Protein AF-A0A327KUX0-F1 (afdb_monomer_lite)

Sequence (247 aa):
MDLVTLVALCSIGVDPKVMHALVWHQSGGEPWSFTIPGEVEPRIFRKVRDVVAEARAVHVAAAVRVGLTGLSIAPSAVTMMTFLPCPNIATAARQIVQLRTRCEASGRTDVDPTSCALAAYRGSWERPDTRFAAAVRASVANGDAPDFDMPEDTGLAFRDMVLDLDAPASEVPSSRTLSAADDRERGWSSGLFPLPRSTSGDPSERRSIAGPAPDSVQRDRKPNVGPRADNPPADGLFVARSSRREP

Secondary structure (DSSP, 8-state):
-BHHHHHHHH-TTS-HHHHHHHHHHHHTT-TTEEE-TT-SS-EE-SSHHHHHHHHHH---SSPEEETTTTEEE-GGG--GGGG-HHHHHHHHHHHHHHHHHHHHHTT-TTS-HHHHHHHHHHS-SSS--HHHHHHHHHHHHHT-PPP-BPPGGGSHHHHHHHHHHTS--------------------------PPPPP-----------------------PPPP------PPS-------------

Organism: NCBI:txid29408

Structure (mmCIF, N/CA/C/O backbone):
data_AF-A0A327KUX0-F1
#
_entry.id   AF-A0A327KUX0-F1
#
loop_
_atom_site.group_PDB
_atom_site.id
_atom_site.type_symbol
_atom_site.label_atom_id
_atom_site.label_alt_id
_atom_site.label_comp_id
_atom_site.label_asym_id
_atom_site.label_entity_id
_atom_site.label_seq_id
_atom_site.pdbx_PDB_ins_code
_atom_site.Cartn_x
_atom_site.Cartn_y
_atom_site.Cartn_z
_atom_site.occupancy
_atom_site.B_iso_or_equiv
_atom_site.auth_seq_id
_atom_site.auth_comp_id
_atom_site.auth_asym_id
_atom_site.auth_atom_id
_atom_site.pdbx_PDB_model_num
ATOM 1 N N . MET A 1 1 ? -14.952 8.648 -7.388 1.00 84.62 1 MET A N 1
ATOM 2 C CA . MET A 1 1 ? -13.618 8.703 -8.031 1.00 84.62 1 MET A CA 1
ATOM 3 C C . MET A 1 1 ? -13.136 7.273 -8.078 1.00 84.62 1 MET A C 1
ATOM 5 O O . MET A 1 1 ? -13.263 6.606 -7.063 1.00 84.62 1 MET A O 1
ATOM 9 N N . ASP A 1 2 ? -12.662 6.793 -9.215 1.00 89.25 2 ASP A N 1
ATOM 10 C CA . ASP A 1 2 ? -12.123 5.438 -9.341 1.00 89.25 2 ASP A CA 1
ATOM 11 C C . ASP A 1 2 ? -10.714 5.333 -8.731 1.00 89.25 2 ASP A C 1
ATOM 13 O O . ASP A 1 2 ? -10.004 6.336 -8.548 1.00 89.25 2 ASP A O 1
ATOM 17 N N . LEU A 1 3 ? -10.317 4.109 -8.380 1.00 89.56 3 LEU A N 1
ATOM 18 C CA . LEU A 1 3 ? -9.026 3.831 -7.760 1.00 89.56 3 LEU A CA 1
ATOM 19 C C . LEU A 1 3 ? -7.859 4.169 -8.696 1.00 89.56 3 LEU A C 1
ATOM 21 O O . LEU A 1 3 ? -6.842 4.691 -8.232 1.00 89.56 3 LEU A O 1
ATOM 25 N N . VAL A 1 4 ? -7.984 3.906 -9.997 1.00 90.50 4 VAL A N 1
ATOM 26 C CA . VAL A 1 4 ? -6.917 4.165 -10.976 1.00 90.50 4 VAL A CA 1
ATOM 27 C C . VAL A 1 4 ? -6.587 5.657 -11.050 1.00 90.50 4 VAL A C 1
ATOM 29 O O . VAL A 1 4 ? -5.414 6.034 -10.951 1.00 90.50 4 VAL A O 1
ATOM 32 N N . THR A 1 5 ? -7.600 6.517 -11.144 1.00 90.62 5 THR A N 1
ATOM 33 C CA . THR A 1 5 ? -7.462 7.979 -11.137 1.00 90.62 5 THR A CA 1
ATOM 34 C C . THR A 1 5 ? -6.818 8.460 -9.843 1.00 90.62 5 THR A C 1
ATOM 36 O O . THR A 1 5 ? -5.888 9.270 -9.868 1.00 90.62 5 THR A O 1
ATOM 39 N N . LEU A 1 6 ? -7.262 7.934 -8.701 1.00 91.50 6 LEU A N 1
ATOM 40 C CA . LEU A 1 6 ? -6.678 8.267 -7.407 1.00 91.50 6 LEU A CA 1
ATOM 41 C C . LEU A 1 6 ? -5.191 7.880 -7.341 1.00 91.50 6 LEU A C 1
ATOM 43 O O . LEU A 1 6 ? -4.357 8.686 -6.922 1.00 91.50 6 LEU A O 1
ATOM 47 N N . VAL A 1 7 ? -4.846 6.659 -7.756 1.00 92.94 7 VAL A N 1
ATOM 48 C CA . VAL A 1 7 ? -3.463 6.168 -7.774 1.00 92.94 7 VAL A CA 1
ATOM 49 C C . VAL A 1 7 ? -2.601 7.054 -8.667 1.00 92.94 7 VAL A C 1
ATOM 51 O O . VAL A 1 7 ? -1.560 7.522 -8.210 1.00 92.94 7 VAL A O 1
ATOM 54 N N . ALA A 1 8 ? -3.060 7.361 -9.881 1.00 91.75 8 ALA A N 1
ATOM 55 C CA . ALA A 1 8 ? -2.340 8.219 -10.818 1.00 91.75 8 ALA A CA 1
ATOM 56 C C . ALA A 1 8 ? -2.022 9.608 -10.234 1.00 91.75 8 ALA A C 1
ATOM 58 O O . ALA A 1 8 ? -0.945 10.148 -10.486 1.00 91.75 8 ALA A O 1
ATOM 59 N N . LEU A 1 9 ? -2.922 10.173 -9.422 1.00 93.31 9 LEU A N 1
ATOM 60 C CA . LEU A 1 9 ? -2.726 11.478 -8.783 1.00 93.31 9 LEU A CA 1
ATOM 61 C C . LEU A 1 9 ? -1.814 11.425 -7.547 1.00 93.31 9 LEU A C 1
ATOM 63 O O . LEU A 1 9 ? -1.125 12.401 -7.249 1.00 93.31 9 LEU A O 1
ATOM 67 N N . CYS A 1 10 ? -1.813 10.313 -6.810 1.00 95.56 10 CYS A N 1
ATOM 68 C CA . CYS A 1 10 ? -1.237 10.251 -5.464 1.00 95.56 10 CYS A CA 1
ATOM 69 C C . CYS A 1 10 ? 0.057 9.429 -5.368 1.00 95.56 10 CYS A C 1
ATOM 71 O O . CYS A 1 10 ? 0.750 9.509 -4.354 1.00 95.56 10 CYS A O 1
ATOM 73 N N . SER A 1 11 ? 0.429 8.659 -6.396 1.00 95.38 11 SER A N 1
ATOM 74 C CA . SER A 1 11 ? 1.590 7.754 -6.373 1.00 95.38 11 SER A CA 1
ATOM 75 C C . SER A 1 11 ? 2.884 8.366 -6.929 1.00 95.38 11 SER A C 1
ATOM 77 O O . SER A 1 11 ? 3.632 7.703 -7.646 1.00 95.38 11 SER A O 1
ATOM 79 N N . ILE A 1 12 ? 3.173 9.632 -6.617 1.00 93.31 12 ILE A N 1
ATOM 80 C CA . ILE A 1 12 ? 4.335 10.350 -7.171 1.00 93.31 12 ILE A CA 1
ATOM 81 C C . ILE A 1 12 ? 5.637 9.561 -6.940 1.00 93.31 12 ILE A C 1
ATOM 83 O O . ILE A 1 12 ? 5.967 9.192 -5.812 1.00 93.31 12 ILE A O 1
ATOM 87 N N . GLY A 1 13 ? 6.393 9.332 -8.019 1.00 93.31 13 GLY A N 1
ATOM 88 C CA . GLY A 1 13 ? 7.677 8.619 -7.993 1.00 93.31 13 GLY A CA 1
ATOM 89 C C . GLY A 1 13 ? 7.576 7.091 -8.089 1.00 93.31 13 GLY A C 1
ATOM 90 O O . GLY A 1 13 ? 8.606 6.423 -8.172 1.00 93.31 13 GLY A O 1
ATOM 91 N N . VAL A 1 14 ? 6.364 6.533 -8.128 1.00 96.94 14 VAL A N 1
ATOM 92 C CA . VAL A 1 14 ? 6.105 5.108 -8.374 1.00 96.94 14 VAL A CA 1
ATOM 93 C C . VAL A 1 14 ? 5.213 4.974 -9.605 1.00 96.94 14 VAL A C 1
ATOM 95 O O . VAL A 1 14 ? 4.280 5.752 -9.779 1.00 96.94 14 VAL A O 1
ATOM 98 N N . ASP A 1 15 ? 5.496 3.990 -10.462 1.00 95.94 15 ASP A N 1
ATOM 99 C CA . ASP A 1 15 ? 4.636 3.684 -11.610 1.00 95.94 15 ASP A CA 1
ATOM 100 C C . ASP A 1 15 ? 3.194 3.416 -11.119 1.00 95.94 15 ASP A C 1
ATOM 102 O O . ASP A 1 15 ? 3.004 2.537 -10.267 1.00 95.94 15 ASP A O 1
ATOM 106 N N . PRO A 1 16 ? 2.179 4.140 -11.631 1.00 95.44 16 PRO A N 1
ATOM 107 C CA . PRO A 1 16 ? 0.790 3.944 -11.232 1.00 95.44 16 PRO A CA 1
ATOM 108 C C . PRO A 1 16 ? 0.310 2.497 -11.372 1.00 95.44 16 PRO A C 1
ATOM 110 O O . PRO A 1 16 ? -0.449 2.036 -10.528 1.00 95.44 16 PRO A O 1
ATOM 113 N N . LYS A 1 17 ? 0.788 1.733 -12.364 1.00 95.88 17 LYS A N 1
ATOM 114 C CA . LYS A 1 17 ? 0.441 0.310 -12.520 1.00 95.88 17 LYS A CA 1
ATOM 115 C C . LYS A 1 17 ? 0.990 -0.534 -11.377 1.00 95.88 17 LYS A C 1
ATOM 117 O O . LYS A 1 17 ? 0.295 -1.414 -10.877 1.00 95.88 17 LYS A O 1
ATOM 122 N N . VAL A 1 18 ? 2.220 -0.253 -10.940 1.00 97.31 18 VAL A N 1
ATOM 123 C CA . VAL A 1 18 ? 2.836 -0.932 -9.790 1.00 97.31 18 VAL A CA 1
ATOM 124 C C . VAL A 1 18 ? 2.068 -0.607 -8.516 1.00 97.31 18 VAL A C 1
ATOM 126 O O . VAL A 1 18 ? 1.772 -1.511 -7.739 1.00 97.31 18 VAL A O 1
ATOM 129 N N . MET A 1 19 ? 1.719 0.664 -8.309 1.00 98.00 19 MET A N 1
ATOM 130 C CA . MET A 1 19 ? 0.946 1.069 -7.136 1.00 98.00 19 MET A CA 1
ATOM 131 C C . MET A 1 19 ? -0.473 0.484 -7.156 1.00 98.00 19 MET A C 1
ATOM 133 O O . MET A 1 19 ? -0.939 -0.009 -6.134 1.00 98.00 19 MET A O 1
ATOM 137 N N . HIS A 1 20 ? -1.136 0.469 -8.312 1.00 96.69 20 HIS A N 1
ATOM 138 C CA . HIS A 1 20 ? -2.460 -0.124 -8.480 1.00 96.69 20 HIS A CA 1
ATOM 139 C C . HIS A 1 20 ? -2.451 -1.626 -8.161 1.00 96.69 20 HIS A C 1
ATOM 141 O O . HIS A 1 20 ? -3.231 -2.096 -7.334 1.00 96.69 20 HIS A O 1
ATOM 147 N N . ALA A 1 21 ? -1.495 -2.372 -8.724 1.00 97.38 21 ALA A N 1
ATOM 148 C CA . ALA A 1 21 ? -1.315 -3.787 -8.414 1.00 97.38 21 ALA A CA 1
ATOM 149 C C . ALA A 1 21 ? -0.964 -4.018 -6.933 1.00 97.38 21 ALA A C 1
ATOM 151 O O . ALA A 1 21 ? -1.458 -4.963 -6.322 1.00 97.38 21 ALA A O 1
ATOM 152 N N . LEU A 1 22 ? -0.151 -3.153 -6.320 1.00 97.62 22 LEU A N 1
ATOM 153 C CA . LEU A 1 22 ? 0.131 -3.222 -4.885 1.00 97.62 22 LEU A CA 1
ATOM 154 C C . LEU A 1 22 ? -1.143 -3.070 -4.051 1.00 97.62 22 LEU A C 1
ATOM 156 O O . LEU A 1 22 ? -1.337 -3.855 -3.126 1.00 97.62 22 LEU A O 1
ATOM 160 N N . VAL A 1 23 ? -2.000 -2.093 -4.366 1.00 97.19 23 VAL A N 1
ATOM 161 C CA . VAL A 1 23 ? -3.278 -1.892 -3.663 1.00 97.19 23 VAL A CA 1
ATOM 162 C C . VAL A 1 23 ? -4.153 -3.135 -3.792 1.00 97.19 23 VAL A C 1
ATOM 164 O O . VAL A 1 23 ? -4.648 -3.642 -2.784 1.00 97.19 23 VAL A O 1
ATOM 167 N N . TRP A 1 24 ? -4.262 -3.685 -5.003 1.00 95.62 24 TRP A N 1
ATOM 168 C CA . TRP A 1 24 ? -4.991 -4.926 -5.250 1.00 95.62 24 TRP A CA 1
ATOM 169 C C . TRP A 1 24 ? -4.498 -6.081 -4.362 1.00 95.62 24 TRP A C 1
ATOM 171 O O . TRP A 1 24 ? -5.295 -6.715 -3.673 1.00 95.62 24 TRP A O 1
ATOM 181 N N . HIS A 1 25 ? -3.185 -6.317 -4.294 1.00 95.50 25 HIS A N 1
ATOM 182 C CA . HIS A 1 25 ? -2.620 -7.415 -3.495 1.00 95.50 25 HIS A CA 1
ATOM 183 C C . HIS A 1 25 ? -2.626 -7.168 -1.977 1.00 95.50 25 HIS A C 1
ATOM 185 O O . HIS A 1 25 ? -2.482 -8.121 -1.213 1.00 95.50 25 HIS A O 1
ATOM 191 N N . GLN A 1 26 ? -2.760 -5.921 -1.516 1.00 95.31 26 GLN A N 1
ATOM 192 C CA . GLN A 1 26 ? -2.758 -5.587 -0.082 1.00 95.31 26 GLN A CA 1
ATOM 193 C C . GLN A 1 26 ? -4.158 -5.554 0.519 1.00 95.31 26 GLN A C 1
ATOM 195 O O . GLN A 1 26 ? -4.381 -6.111 1.593 1.00 95.31 26 GLN A O 1
ATOM 200 N N . SER A 1 27 ? -5.078 -4.868 -0.153 1.00 95.44 27 SER A N 1
ATOM 201 C CA . SER A 1 27 ? -6.409 -4.560 0.371 1.00 95.44 27 SER A CA 1
ATOM 202 C C . SER A 1 27 ? -7.533 -5.053 -0.528 1.00 95.44 27 SER A C 1
ATOM 204 O O . SER A 1 27 ? -8.679 -5.064 -0.100 1.00 95.44 27 SER A O 1
ATOM 206 N N . GLY A 1 28 ? -7.236 -5.445 -1.768 1.00 93.31 28 GLY A N 1
ATOM 207 C CA . GLY A 1 28 ? -8.273 -5.729 -2.755 1.00 93.31 28 GLY A CA 1
ATOM 208 C C . GLY A 1 28 ? -8.987 -4.474 -3.266 1.00 93.31 28 GLY A C 1
ATOM 209 O O . GLY A 1 28 ? -10.077 -4.599 -3.802 1.00 93.31 28 GLY A O 1
ATOM 210 N N . GLY A 1 29 ? -8.404 -3.283 -3.077 1.00 93.12 29 GLY A N 1
ATOM 211 C CA . GLY A 1 29 ? -9.070 -2.006 -3.366 1.00 93.12 29 GLY A CA 1
ATOM 212 C C . GLY A 1 29 ? -9.874 -1.446 -2.189 1.00 93.12 29 GLY A C 1
ATOM 213 O O . GLY A 1 29 ? -10.468 -0.379 -2.309 1.00 93.12 29 GLY A O 1
ATOM 214 N N . GLU A 1 30 ? -9.863 -2.119 -1.037 1.00 93.44 30 GLU A N 1
ATOM 215 C CA . GLU A 1 30 ? -10.671 -1.740 0.121 1.00 93.44 30 GLU A CA 1
ATOM 216 C C . GLU A 1 30 ? -9.983 -0.658 0.979 1.00 93.44 30 GLU A C 1
ATOM 218 O O . GLU A 1 30 ? -8.951 -0.909 1.613 1.00 93.44 30 GLU A O 1
ATOM 223 N N . PRO A 1 31 ? -10.537 0.563 1.071 1.00 92.69 31 PRO A N 1
ATOM 224 C CA . PRO A 1 31 ? -9.870 1.686 1.734 1.00 92.69 31 PRO A CA 1
ATOM 225 C C . PRO A 1 31 ? -9.749 1.537 3.244 1.00 92.69 31 PRO A C 1
ATOM 227 O O . PRO A 1 31 ? -8.851 2.125 3.847 1.00 92.69 31 PRO A O 1
ATOM 230 N N . TRP A 1 32 ? -10.634 0.755 3.854 1.00 95.00 32 TRP A N 1
ATOM 231 C CA . TRP A 1 32 ? -10.692 0.525 5.296 1.00 95.00 32 TRP A CA 1
ATOM 232 C C . TRP A 1 32 ? -10.264 -0.899 5.655 1.00 95.00 32 TRP A C 1
ATOM 234 O O . TRP A 1 32 ? -10.812 -1.519 6.567 1.00 95.00 32 TRP A O 1
ATOM 244 N N . SER A 1 33 ? -9.279 -1.420 4.922 1.00 95.94 33 SER A N 1
ATOM 245 C CA . SER A 1 33 ? -8.653 -2.705 5.207 1.00 95.94 33 SER A CA 1
ATOM 246 C C . SER A 1 33 ? -7.708 -2.625 6.406 1.00 95.94 33 SER A C 1
ATOM 248 O O . SER A 1 33 ? -6.926 -1.678 6.545 1.00 95.94 33 SER A O 1
ATOM 250 N N . PHE A 1 34 ? -7.712 -3.664 7.231 1.00 95.69 34 PHE A N 1
ATOM 251 C CA . PHE A 1 34 ? -6.832 -3.815 8.384 1.00 95.69 34 PHE A CA 1
ATOM 252 C C . PHE A 1 34 ? -6.330 -5.254 8.483 1.00 95.69 34 PHE A C 1
ATOM 254 O O . PHE A 1 34 ? -7.111 -6.194 8.370 1.00 95.69 34 PHE A O 1
ATOM 261 N N . THR A 1 35 ? -5.032 -5.447 8.698 1.00 95.69 35 THR A N 1
ATOM 262 C CA . THR A 1 35 ? -4.444 -6.785 8.857 1.00 95.69 35 THR A CA 1
ATOM 263 C C . THR A 1 35 ? -3.485 -6.802 10.031 1.00 95.69 35 THR A C 1
ATOM 265 O O . THR A 1 35 ? -2.586 -5.960 10.136 1.00 95.69 35 THR A O 1
ATOM 268 N N . ILE A 1 36 ? -3.643 -7.801 10.892 1.00 94.06 36 ILE A N 1
ATOM 269 C CA . ILE A 1 36 ? -2.717 -8.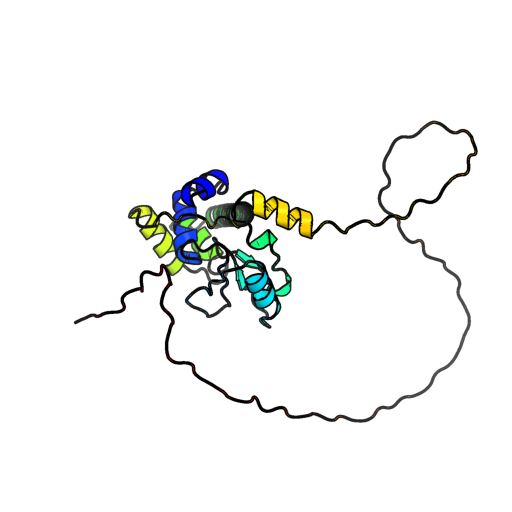070 11.990 1.00 94.06 36 ILE A CA 1
ATOM 270 C C . ILE A 1 36 ? -1.600 -8.994 11.477 1.00 94.06 36 ILE A C 1
ATOM 272 O O . ILE A 1 36 ? -1.844 -9.838 10.611 1.00 94.06 36 ILE A O 1
ATOM 276 N N . PRO A 1 37 ? -0.360 -8.883 11.985 1.00 90.25 37 PRO A N 1
ATOM 277 C CA . PRO A 1 37 ? 0.697 -9.835 11.660 1.00 90.25 37 PRO A CA 1
ATOM 278 C C . PRO A 1 37 ? 0.262 -11.293 11.855 1.00 90.25 37 PRO A C 1
ATOM 280 O O . PRO A 1 37 ? -0.210 -11.669 12.925 1.00 90.25 37 PRO A O 1
ATOM 283 N N . GLY A 1 38 ? 0.455 -12.110 10.819 1.00 86.38 38 GLY A N 1
ATOM 284 C CA . GLY A 1 38 ? 0.064 -13.523 10.799 1.00 86.38 38 GLY A CA 1
ATOM 285 C C . GLY A 1 38 ? -1.282 -13.800 10.125 1.00 86.38 38 GLY A C 1
ATOM 286 O O . GLY A 1 38 ? -1.544 -14.948 9.774 1.00 86.38 38 GLY A O 1
ATOM 287 N N . GLU A 1 39 ? -2.104 -12.779 9.878 1.00 89.88 39 GLU A N 1
ATOM 288 C CA . GLU A 1 39 ? -3.319 -12.932 9.078 1.00 89.88 39 GLU A CA 1
ATOM 289 C C . GLU A 1 39 ? -2.997 -12.916 7.580 1.00 89.88 39 GLU A C 1
ATOM 291 O O . GLU A 1 39 ? -2.179 -12.126 7.100 1.00 89.88 39 GLU A O 1
ATOM 296 N N . VAL A 1 40 ? -3.644 -13.819 6.841 1.00 82.69 40 VAL A N 1
ATOM 297 C CA . VAL A 1 40 ? -3.472 -13.947 5.387 1.00 82.69 40 VAL A CA 1
ATOM 298 C C . VAL A 1 40 ? -4.350 -12.946 4.644 1.00 82.69 40 VAL A C 1
ATOM 300 O O . VAL A 1 40 ? -3.906 -12.361 3.660 1.00 82.69 40 VAL A O 1
ATOM 303 N N . GLU A 1 41 ? -5.577 -12.736 5.120 1.00 87.62 41 GLU A N 1
ATOM 304 C CA . GLU A 1 41 ? -6.555 -11.858 4.483 1.00 87.62 41 GLU A CA 1
ATOM 305 C C . GLU A 1 41 ? -6.817 -10.615 5.340 1.00 87.62 41 GLU A C 1
ATOM 307 O O . GLU A 1 41 ? -6.879 -10.716 6.570 1.00 87.62 41 GLU A O 1
ATOM 312 N N . PRO A 1 42 ? -6.959 -9.433 4.717 1.00 93.19 42 PRO A N 1
ATOM 313 C CA . PRO A 1 42 ? -7.327 -8.227 5.432 1.00 93.19 42 PRO A CA 1
ATOM 314 C C . PRO A 1 42 ? -8.773 -8.302 5.925 1.00 93.19 42 PRO A C 1
ATOM 316 O O . PRO A 1 42 ? -9.680 -8.746 5.225 1.00 93.19 42 PRO A O 1
ATOM 319 N N . ARG A 1 43 ? -9.000 -7.781 7.127 1.00 95.06 43 ARG A N 1
ATOM 320 C CA . ARG A 1 43 ? -10.329 -7.485 7.652 1.00 95.06 43 ARG A CA 1
ATOM 321 C C . ARG A 1 43 ? -10.826 -6.197 7.009 1.00 95.06 43 ARG A C 1
ATOM 323 O O . ARG A 1 43 ? -10.110 -5.195 7.016 1.00 95.06 43 ARG A O 1
ATOM 330 N N . ILE A 1 44 ? -12.042 -6.219 6.475 1.00 94.88 44 ILE A N 1
ATOM 331 C CA . ILE A 1 44 ? -12.644 -5.073 5.789 1.00 94.88 44 ILE A CA 1
ATOM 332 C C . ILE A 1 44 ? -13.750 -4.489 6.658 1.00 94.88 44 ILE A C 1
ATOM 334 O O . ILE A 1 44 ? -14.651 -5.201 7.104 1.00 94.88 44 ILE A O 1
ATOM 338 N N . PHE A 1 45 ? -13.679 -3.184 6.895 1.00 93.81 45 PHE A N 1
ATOM 339 C CA . PHE A 1 45 ? -14.664 -2.455 7.686 1.00 93.81 45 PHE A CA 1
ATOM 340 C C . PHE A 1 45 ? -15.513 -1.569 6.787 1.00 93.81 45 PHE A C 1
ATOM 342 O O . PHE A 1 45 ? -15.043 -1.087 5.768 1.00 93.81 45 PHE A O 1
ATOM 349 N N . ARG A 1 46 ? -16.759 -1.312 7.196 1.00 90.12 46 ARG A N 1
ATOM 350 C CA . ARG A 1 46 ? -17.675 -0.399 6.487 1.00 90.12 46 ARG A CA 1
ATOM 351 C C . ARG A 1 46 ? -17.551 1.058 6.926 1.00 90.12 46 ARG A C 1
ATOM 353 O O . ARG A 1 46 ? -18.180 1.921 6.331 1.00 90.12 46 ARG A O 1
ATOM 360 N N . LYS A 1 47 ? -16.838 1.327 8.021 1.00 90.00 47 LYS A N 1
ATOM 361 C CA . LYS A 1 47 ? -16.669 2.670 8.580 1.00 90.00 47 LYS A CA 1
ATOM 362 C C . LYS A 1 47 ? -15.252 2.835 9.090 1.00 90.00 47 LYS A C 1
ATOM 364 O O . LYS A 1 47 ? -14.742 1.986 9.822 1.00 90.00 47 LYS A O 1
ATOM 369 N N . VAL A 1 48 ? -14.664 3.992 8.802 1.00 91.75 48 VAL A N 1
ATOM 370 C CA . VAL A 1 48 ? -13.321 4.354 9.278 1.00 91.75 48 VAL A CA 1
ATOM 371 C C . VAL A 1 48 ? -13.198 4.301 10.810 1.00 91.75 48 VAL A C 1
ATOM 373 O O . VAL A 1 48 ? -12.157 3.945 11.354 1.00 91.75 48 VAL A O 1
ATOM 376 N N . ARG A 1 49 ? -14.266 4.664 11.532 1.00 92.06 49 ARG A N 1
ATOM 377 C CA . ARG A 1 49 ? -14.245 4.741 12.998 1.00 92.06 49 ARG A CA 1
ATOM 378 C C . ARG A 1 49 ? -14.096 3.356 13.611 1.00 92.06 49 ARG A C 1
ATOM 380 O O . ARG A 1 49 ? -13.352 3.206 14.575 1.00 92.06 49 ARG A O 1
ATOM 387 N N . ASP A 1 50 ? -14.741 2.366 13.004 1.00 94.62 50 ASP A N 1
ATOM 388 C CA . ASP A 1 50 ? -14.736 0.987 13.477 1.00 94.62 50 ASP A CA 1
ATOM 389 C C . ASP A 1 50 ? -13.350 0.364 13.275 1.00 94.62 50 ASP A C 1
ATOM 391 O O . ASP A 1 50 ? -12.811 -0.236 14.200 1.00 94.62 50 ASP A O 1
ATOM 395 N N . VAL A 1 51 ? -12.712 0.597 12.119 1.00 94.81 51 VAL A N 1
ATOM 396 C CA . VAL A 1 51 ? -11.347 0.102 11.877 1.00 94.81 51 VAL A CA 1
ATOM 397 C C . VAL A 1 51 ? -10.307 0.791 12.763 1.00 94.81 51 VAL A C 1
ATOM 399 O O . VAL A 1 51 ? -9.374 0.142 13.226 1.00 94.81 51 VAL A O 1
ATOM 402 N N . VAL A 1 52 ? -10.460 2.088 13.058 1.00 95.00 52 VAL A N 1
ATOM 403 C CA . VAL A 1 52 ? -9.563 2.797 13.989 1.00 95.00 52 VAL A CA 1
ATOM 404 C C . VAL A 1 52 ? -9.742 2.282 15.417 1.00 95.00 52 VAL A C 1
ATOM 406 O O . VAL A 1 52 ? -8.749 2.086 16.120 1.00 95.00 52 VAL A O 1
ATOM 409 N N . ALA A 1 53 ? -10.986 2.061 15.850 1.00 95.50 53 ALA A N 1
ATOM 410 C CA . ALA A 1 53 ? -11.280 1.503 17.165 1.00 95.50 53 ALA A CA 1
ATOM 411 C C . ALA A 1 53 ? -10.696 0.091 17.309 1.00 95.50 53 ALA A C 1
ATOM 413 O O . ALA A 1 53 ? -9.996 -0.173 18.286 1.00 95.50 53 ALA A O 1
ATOM 414 N N . GLU A 1 54 ? -10.902 -0.770 16.308 1.00 94.88 54 GLU A N 1
ATOM 415 C CA . GLU A 1 54 ? -10.327 -2.115 16.275 1.00 94.88 54 GLU A CA 1
ATOM 416 C C . GLU A 1 54 ? -8.798 -2.054 16.308 1.00 94.88 54 GLU A C 1
ATOM 418 O O . GLU A 1 54 ? -8.174 -2.649 17.183 1.00 94.88 54 GLU A O 1
ATOM 423 N N . ALA A 1 55 ? -8.180 -1.286 15.406 1.00 94.25 55 ALA A N 1
ATOM 424 C CA . ALA A 1 55 ? -6.728 -1.207 15.306 1.00 94.25 55 ALA A CA 1
ATOM 425 C C . ALA A 1 55 ? -6.077 -0.789 16.629 1.00 94.25 55 ALA A C 1
ATOM 427 O O . ALA A 1 55 ? -5.038 -1.332 16.987 1.00 94.25 55 ALA A O 1
ATOM 428 N N . ARG A 1 56 ? -6.699 0.127 17.380 1.00 93.56 56 ARG A N 1
ATOM 429 C CA . ARG A 1 56 ? -6.200 0.577 18.689 1.00 93.56 56 ARG A CA 1
ATOM 430 C C . ARG A 1 56 ? -6.481 -0.404 19.826 1.00 93.56 56 ARG A C 1
ATOM 432 O O . ARG A 1 56 ? -5.750 -0.390 20.815 1.00 93.56 56 ARG A O 1
ATOM 439 N N . ALA A 1 57 ? -7.521 -1.226 19.708 1.00 94.19 57 ALA A N 1
ATOM 440 C CA . ALA A 1 57 ? -7.866 -2.247 20.694 1.00 94.19 57 ALA A CA 1
ATOM 441 C C . ALA A 1 57 ? -6.969 -3.493 20.597 1.00 94.19 57 ALA A C 1
ATOM 443 O O . ALA A 1 57 ? -6.855 -4.253 21.559 1.00 94.19 57 ALA A O 1
ATOM 444 N N . VAL A 1 58 ? -6.309 -3.712 19.456 1.00 92.00 58 VAL A N 1
ATOM 445 C CA . VAL A 1 58 ? -5.410 -4.855 19.280 1.00 92.00 58 VAL A CA 1
ATOM 446 C C . VAL A 1 58 ? -4.133 -4.681 20.111 1.00 92.00 58 VAL A C 1
ATOM 448 O O . VAL A 1 58 ? -3.327 -3.776 19.899 1.00 92.00 58 VAL A O 1
ATOM 451 N N . HIS A 1 59 ? -3.896 -5.628 21.019 1.00 86.44 59 HIS A N 1
ATOM 452 C CA . HIS A 1 59 ? -2.699 -5.692 21.858 1.00 86.44 59 HIS A CA 1
ATOM 453 C C . HIS A 1 59 ? -1.591 -6.537 21.216 1.00 86.44 59 HIS A C 1
ATOM 455 O O . HIS A 1 59 ? -1.236 -7.608 21.708 1.00 86.44 59 HIS A O 1
ATOM 461 N N . VAL A 1 60 ? -1.032 -6.050 20.107 1.00 88.56 60 VAL A N 1
ATOM 462 C CA . VAL A 1 60 ? 0.159 -6.639 19.475 1.00 88.56 60 VAL A CA 1
ATOM 463 C C . VAL A 1 60 ? 1.327 -5.660 19.520 1.00 88.56 60 VAL A C 1
ATOM 465 O O . VAL A 1 60 ? 1.156 -4.461 19.325 1.00 88.56 60 VAL A O 1
ATOM 468 N N . ALA A 1 61 ? 2.532 -6.174 19.773 1.00 84.69 61 ALA A N 1
ATOM 469 C CA . ALA A 1 61 ? 3.749 -5.359 19.756 1.00 84.69 61 ALA A CA 1
ATOM 470 C C . ALA A 1 61 ? 4.220 -5.031 18.327 1.00 84.69 61 ALA A C 1
ATOM 472 O O . ALA A 1 61 ? 4.930 -4.054 18.109 1.00 84.69 61 ALA A O 1
ATOM 473 N N . ALA A 1 62 ? 3.848 -5.867 17.356 1.00 90.25 62 ALA A N 1
ATOM 474 C CA . ALA A 1 62 ? 4.220 -5.698 15.960 1.00 90.25 62 ALA A CA 1
ATOM 475 C C . ALA A 1 62 ? 3.306 -4.687 15.247 1.00 90.25 62 ALA A C 1
ATOM 477 O O . ALA A 1 62 ? 2.158 -4.478 15.634 1.00 90.25 62 ALA A O 1
ATOM 478 N N . ALA A 1 63 ? 3.818 -4.064 14.186 1.00 93.75 63 ALA A N 1
ATOM 479 C CA . ALA A 1 63 ? 3.038 -3.131 13.382 1.00 93.75 63 ALA A CA 1
ATOM 480 C C . ALA A 1 63 ? 1.890 -3.842 12.648 1.00 93.75 63 ALA A C 1
ATOM 482 O O . ALA A 1 63 ? 2.045 -4.962 12.162 1.00 93.75 63 ALA A O 1
ATOM 483 N N . VAL A 1 64 ? 0.750 -3.166 12.548 1.00 95.56 64 VAL A N 1
ATOM 484 C CA . VAL A 1 64 ? -0.416 -3.581 11.762 1.00 95.56 64 VAL A CA 1
ATOM 485 C C . VAL A 1 64 ? -0.351 -2.981 10.363 1.00 95.56 64 VAL A C 1
ATOM 487 O O . VAL A 1 64 ? 0.331 -1.982 10.133 1.00 95.56 64 VAL A O 1
ATOM 490 N N . ARG A 1 65 ? -1.069 -3.591 9.421 1.00 96.38 65 ARG A N 1
ATOM 491 C CA . ARG A 1 65 ? -1.202 -3.127 8.036 1.00 96.38 65 ARG A CA 1
ATOM 492 C C . ARG A 1 65 ? -2.543 -2.423 7.879 1.00 96.38 65 ARG A C 1
ATOM 494 O O . ARG A 1 65 ? -3.563 -3.005 8.240 1.00 96.38 65 ARG A O 1
ATOM 501 N N . VAL A 1 66 ? -2.553 -1.205 7.345 1.00 96.62 66 VAL A N 1
ATOM 502 C CA . VAL A 1 66 ? -3.777 -0.389 7.260 1.00 96.62 66 VAL A CA 1
ATOM 503 C C . VAL A 1 66 ? -3.963 0.325 5.924 1.00 96.62 66 VAL A C 1
ATOM 505 O O . VAL A 1 66 ? -3.015 0.843 5.324 1.00 96.62 66 VAL A O 1
ATOM 508 N N . GLY A 1 67 ? -5.227 0.392 5.513 1.00 96.12 67 GLY A N 1
ATOM 509 C CA . GLY A 1 67 ? -5.711 1.089 4.327 1.00 96.12 67 GLY A CA 1
ATOM 510 C C . GLY A 1 67 ? -5.259 0.470 3.007 1.00 96.12 67 GLY A C 1
ATOM 511 O O . GLY A 1 67 ? -4.607 -0.573 2.994 1.00 96.12 67 GLY A O 1
ATOM 512 N N . LEU A 1 68 ? -5.569 1.163 1.906 1.00 96.12 68 LEU A N 1
ATOM 513 C CA . LEU A 1 68 ? -5.394 0.686 0.526 1.00 96.12 68 LEU A CA 1
ATOM 514 C C . LEU A 1 68 ? -4.046 0.009 0.259 1.00 96.12 68 LEU A C 1
ATOM 516 O O . LEU A 1 68 ? -3.979 -1.027 -0.397 1.00 96.12 68 LEU A O 1
ATOM 520 N N . THR A 1 69 ? -2.966 0.601 0.760 1.00 97.50 69 THR A N 1
ATOM 521 C CA . THR A 1 69 ? -1.599 0.140 0.487 1.00 97.50 69 THR A CA 1
ATOM 522 C C . THR A 1 69 ? -1.039 -0.805 1.550 1.00 97.50 69 THR A C 1
ATOM 524 O O . THR A 1 69 ? 0.058 -1.334 1.384 1.00 97.50 69 THR A O 1
ATOM 527 N N . GLY A 1 70 ? -1.771 -1.054 2.639 1.00 96.62 70 GLY A N 1
ATOM 528 C CA . GLY A 1 70 ? -1.279 -1.854 3.757 1.00 96.62 70 GLY A CA 1
ATOM 529 C C . GLY A 1 70 ? -0.077 -1.200 4.443 1.00 96.62 70 GLY A C 1
ATOM 530 O O . GLY A 1 70 ? 0.948 -1.859 4.653 1.00 96.62 70 GLY A O 1
ATOM 531 N N . LEU A 1 71 ? -0.188 0.090 4.788 1.00 96.56 71 LEU A N 1
ATOM 532 C CA . LEU A 1 71 ? 0.853 0.822 5.516 1.00 96.56 71 LEU A CA 1
ATOM 533 C C . LEU A 1 71 ? 1.144 0.145 6.855 1.00 96.56 71 LEU A C 1
ATOM 535 O O . LEU A 1 71 ? 0.226 -0.153 7.611 1.00 96.56 71 LEU A O 1
ATOM 539 N N . SER A 1 72 ? 2.425 -0.065 7.150 1.00 95.81 72 SER A N 1
ATOM 540 C CA . SER A 1 72 ? 2.877 -0.661 8.408 1.00 95.81 72 SER A CA 1
ATOM 541 C C . SER A 1 72 ? 2.941 0.400 9.506 1.00 95.81 72 SER A C 1
ATOM 543 O O . SER A 1 72 ? 3.820 1.262 9.477 1.00 95.81 72 SER A O 1
ATOM 545 N N . ILE A 1 73 ? 2.017 0.358 10.467 1.00 94.75 73 ILE A N 1
ATOM 546 C CA . ILE A 1 73 ? 1.862 1.373 11.523 1.00 94.75 73 ILE A CA 1
ATOM 547 C C . ILE A 1 73 ? 1.660 0.688 12.879 1.00 94.75 73 ILE A C 1
ATOM 549 O O . ILE A 1 73 ? 1.090 -0.396 12.962 1.00 94.75 73 ILE A O 1
ATOM 553 N N . ALA A 1 74 ? 2.149 1.292 13.964 1.00 95.31 74 ALA A N 1
ATOM 554 C CA . ALA A 1 74 ? 1.883 0.783 15.308 1.00 95.31 74 ALA A CA 1
ATOM 555 C C . ALA A 1 74 ? 0.377 0.886 15.632 1.00 95.31 74 ALA A C 1
ATOM 557 O O . ALA A 1 74 ? -0.201 1.942 15.372 1.00 95.31 74 ALA A O 1
ATOM 558 N N . PRO A 1 75 ? -0.254 -0.134 16.247 1.00 95.06 75 PRO A N 1
ATOM 559 C CA . PRO A 1 75 ? -1.682 -0.127 16.598 1.00 95.06 75 PRO A CA 1
ATOM 560 C C . PRO A 1 75 ? -2.177 1.182 17.240 1.00 95.06 75 PRO A C 1
ATOM 562 O O . PRO A 1 75 ? -3.172 1.770 16.817 1.00 95.06 75 PRO A O 1
ATOM 565 N N . SER A 1 76 ? -1.420 1.707 18.208 1.00 94.38 76 SER A N 1
ATOM 566 C CA . SER A 1 76 ? -1.735 2.947 18.930 1.00 94.38 76 SER A CA 1
ATOM 567 C C . SER A 1 76 ? -1.628 4.222 18.085 1.00 94.38 76 SER A C 1
ATOM 569 O O . SER A 1 76 ? -2.239 5.232 18.427 1.00 94.38 76 SER A O 1
ATOM 571 N N . ALA A 1 77 ? -0.870 4.189 16.987 1.00 94.56 77 ALA A N 1
ATOM 572 C CA . ALA A 1 77 ? -0.633 5.324 16.099 1.00 94.56 77 ALA A CA 1
ATOM 573 C C . ALA A 1 77 ? -1.626 5.395 14.926 1.00 94.56 77 ALA A C 1
ATOM 575 O O . ALA A 1 77 ? -1.566 6.329 14.128 1.00 94.56 77 ALA A O 1
ATOM 576 N N . VAL A 1 78 ? -2.539 4.428 14.802 1.00 95.25 78 VAL A N 1
ATOM 577 C CA . VAL A 1 78 ? -3.561 4.432 13.750 1.00 95.25 78 VAL A CA 1
ATOM 578 C C . VAL A 1 78 ? -4.572 5.553 14.009 1.00 95.25 78 VAL A C 1
ATOM 580 O O . VAL A 1 78 ? -5.121 5.681 15.108 1.00 95.25 78 VAL A O 1
ATOM 583 N N . THR A 1 79 ? -4.831 6.381 12.998 1.00 94.12 79 THR A N 1
ATOM 584 C CA . THR A 1 79 ? -5.814 7.476 13.033 1.00 94.12 79 THR A CA 1
ATOM 585 C C . THR A 1 79 ? -6.733 7.407 11.813 1.00 94.12 79 THR A C 1
ATOM 587 O O . THR A 1 79 ? -6.474 6.652 10.878 1.00 94.12 79 THR A O 1
ATOM 590 N N . MET A 1 80 ? -7.804 8.209 11.783 1.00 92.12 80 MET A N 1
ATOM 591 C CA . MET A 1 80 ? -8.659 8.295 10.587 1.00 92.12 80 MET A CA 1
ATOM 592 C C . MET A 1 80 ? -7.869 8.783 9.362 1.00 92.12 80 MET A C 1
ATOM 594 O O . MET A 1 80 ? -8.065 8.274 8.261 1.00 92.12 80 MET A O 1
ATOM 598 N N . MET A 1 81 ? -6.903 9.689 9.565 1.00 91.31 81 MET A N 1
ATOM 599 C CA . MET A 1 81 ? -6.024 10.207 8.509 1.00 91.31 81 MET A CA 1
ATOM 600 C C . MET A 1 81 ? -5.204 9.110 7.820 1.00 91.31 81 MET A C 1
ATOM 602 O O . MET A 1 81 ? -4.891 9.225 6.637 1.00 91.31 81 MET A O 1
ATOM 606 N N . THR A 1 82 ? -4.880 8.030 8.535 1.00 93.25 82 THR A N 1
ATOM 607 C CA . THR A 1 82 ? -4.161 6.875 7.985 1.00 93.25 82 THR A CA 1
ATOM 608 C C . THR A 1 82 ? -4.934 6.168 6.868 1.00 93.25 82 THR A C 1
ATOM 610 O O . THR A 1 82 ? -4.323 5.574 5.976 1.00 93.25 82 THR A O 1
ATOM 613 N N . PHE A 1 83 ? -6.264 6.246 6.908 1.00 93.81 83 PHE A N 1
ATOM 614 C CA . PHE A 1 83 ? -7.166 5.620 5.944 1.00 93.81 83 PHE A CA 1
ATOM 615 C C . PHE A 1 83 ? -7.629 6.572 4.840 1.00 93.81 83 PHE A C 1
ATOM 617 O O . PHE A 1 83 ? -8.364 6.152 3.949 1.00 93.81 83 PHE A O 1
ATOM 624 N N . LEU A 1 84 ? -7.204 7.842 4.860 1.00 91.75 84 LEU A N 1
ATOM 625 C CA . LEU A 1 84 ? -7.493 8.737 3.746 1.00 91.75 84 LEU A CA 1
ATOM 626 C C . LEU A 1 84 ? -6.808 8.211 2.478 1.00 91.75 84 LEU A C 1
ATOM 628 O O . LEU A 1 84 ? -5.585 8.037 2.499 1.00 91.75 84 LEU A O 1
ATOM 632 N N . PRO A 1 85 ? -7.538 8.005 1.365 1.00 92.88 85 PRO A N 1
ATOM 633 C CA . PRO A 1 85 ? -7.002 7.268 0.224 1.00 92.88 85 PRO A CA 1
ATOM 634 C C . PRO A 1 85 ? -5.722 7.878 -0.361 1.00 92.88 85 PRO A C 1
ATOM 636 O O . PRO A 1 85 ? -4.696 7.206 -0.466 1.00 92.88 85 PRO A O 1
ATOM 639 N N . CYS A 1 86 ? -5.738 9.178 -0.671 1.00 93.50 86 CYS A N 1
ATOM 640 C CA . CYS A 1 86 ? -4.578 9.842 -1.266 1.00 93.50 86 CYS A CA 1
ATOM 641 C C . CYS A 1 86 ? -3.381 9.953 -0.296 1.00 93.50 86 CYS A C 1
ATOM 643 O O . CYS A 1 86 ? -2.280 9.559 -0.681 1.00 93.50 86 CYS A O 1
ATOM 645 N N . PRO A 1 87 ? -3.539 10.404 0.969 1.00 93.88 87 PRO A N 1
ATOM 646 C CA . PRO A 1 87 ? -2.457 10.362 1.958 1.00 93.88 87 PRO A CA 1
ATOM 647 C C . PRO A 1 87 ? -1.874 8.964 2.203 1.00 93.88 87 PRO A C 1
ATOM 649 O O . PRO A 1 87 ? -0.656 8.842 2.372 1.00 93.88 87 PRO A O 1
ATOM 652 N N . ASN A 1 88 ? -2.712 7.921 2.204 1.00 96.31 88 ASN A N 1
ATOM 653 C CA . ASN A 1 88 ? -2.281 6.530 2.344 1.00 96.31 88 ASN A CA 1
ATOM 654 C C . ASN A 1 88 ? -1.368 6.131 1.169 1.00 96.31 88 ASN A C 1
ATOM 656 O O . ASN A 1 88 ? -0.214 5.754 1.388 1.00 96.31 88 ASN A O 1
ATOM 660 N N . ILE A 1 89 ? -1.835 6.337 -0.068 1.00 96.94 89 ILE A N 1
ATOM 661 C CA . ILE A 1 89 ? -1.075 6.049 -1.296 1.00 96.94 89 ILE A CA 1
ATOM 662 C C . ILE A 1 89 ? 0.215 6.872 -1.367 1.00 96.94 89 ILE A C 1
ATOM 664 O O . ILE A 1 89 ? 1.286 6.317 -1.602 1.00 96.94 89 ILE A O 1
ATOM 668 N N . ALA A 1 90 ? 0.149 8.178 -1.114 1.00 97.06 90 ALA A N 1
ATOM 669 C CA . ALA A 1 90 ? 1.312 9.062 -1.177 1.00 97.06 90 ALA A CA 1
ATOM 670 C C . ALA A 1 90 ? 2.377 8.694 -0.134 1.00 97.06 90 ALA A C 1
ATOM 672 O O . ALA A 1 90 ? 3.582 8.794 -0.381 1.00 97.06 90 ALA A O 1
ATOM 673 N N . THR A 1 91 ? 1.959 8.240 1.048 1.00 97.56 91 THR A N 1
ATOM 674 C CA . THR A 1 91 ? 2.892 7.767 2.077 1.00 97.56 91 THR A CA 1
ATOM 675 C C . THR A 1 91 ? 3.562 6.463 1.661 1.00 97.56 91 THR A C 1
ATOM 677 O O . THR A 1 91 ? 4.784 6.362 1.775 1.00 97.56 91 THR A O 1
ATOM 680 N N . ALA A 1 92 ? 2.811 5.512 1.105 1.00 98.12 92 ALA A N 1
ATOM 681 C CA . ALA A 1 92 ? 3.377 4.274 0.578 1.00 98.12 92 ALA A CA 1
ATOM 682 C C . ALA A 1 92 ? 4.333 4.527 -0.593 1.00 98.12 92 ALA A C 1
ATOM 684 O O . ALA A 1 92 ? 5.438 3.990 -0.604 1.00 98.12 92 ALA A O 1
ATOM 685 N N . ALA A 1 93 ? 3.957 5.399 -1.533 1.00 98.31 93 ALA A N 1
ATOM 686 C CA . ALA A 1 93 ? 4.788 5.765 -2.676 1.00 98.31 93 ALA A CA 1
ATOM 687 C C . ALA A 1 93 ? 6.153 6.299 -2.224 1.00 98.31 93 ALA A C 1
ATOM 689 O O . ALA A 1 93 ? 7.191 5.816 -2.674 1.00 98.31 93 ALA A O 1
ATOM 690 N N . ARG A 1 94 ? 6.164 7.220 -1.250 1.00 98.31 94 ARG A N 1
ATOM 691 C CA . ARG A 1 94 ? 7.408 7.741 -0.664 1.00 98.31 94 ARG A CA 1
ATOM 692 C C . ARG A 1 94 ? 8.262 6.644 -0.028 1.00 98.31 94 ARG A C 1
ATOM 694 O O . ARG A 1 94 ? 9.469 6.623 -0.258 1.00 98.31 94 ARG A O 1
ATOM 701 N N . GLN A 1 95 ? 7.661 5.730 0.738 1.00 97.94 95 GLN A N 1
ATOM 702 C CA . GLN A 1 95 ? 8.393 4.609 1.343 1.00 97.94 95 GLN A CA 1
ATOM 703 C C . GLN A 1 95 ? 9.002 3.688 0.277 1.00 97.94 95 GLN A C 1
ATOM 705 O O . GLN A 1 95 ? 10.161 3.296 0.393 1.00 97.94 95 GLN A O 1
ATOM 710 N N . ILE A 1 96 ? 8.258 3.382 -0.787 1.00 98.12 96 ILE A N 1
ATOM 711 C CA . ILE A 1 96 ? 8.734 2.540 -1.891 1.00 98.12 96 ILE A CA 1
ATOM 712 C C . ILE A 1 96 ? 9.890 3.212 -2.633 1.00 98.12 96 ILE A C 1
ATOM 714 O O . ILE A 1 96 ? 10.882 2.547 -2.916 1.00 98.12 96 ILE A O 1
ATOM 718 N N . VAL A 1 97 ? 9.815 4.520 -2.897 1.00 98.00 97 VAL A N 1
ATOM 719 C CA . VAL A 1 97 ? 10.921 5.275 -3.513 1.00 98.00 97 VAL A CA 1
ATOM 720 C C . VAL A 1 97 ? 12.179 5.202 -2.646 1.00 98.00 97 VAL A C 1
ATOM 722 O O . VAL A 1 97 ? 13.250 4.878 -3.151 1.00 98.00 97 VAL A O 1
ATOM 725 N N . GLN A 1 98 ? 12.055 5.418 -1.333 1.00 97.38 98 GLN A N 1
ATOM 726 C CA . GLN A 1 98 ? 13.187 5.321 -0.403 1.00 97.38 98 GLN A CA 1
ATOM 727 C C . GLN A 1 98 ? 13.800 3.914 -0.382 1.00 97.38 98 GLN A C 1
ATOM 729 O O . GLN A 1 98 ? 15.023 3.759 -0.426 1.00 97.38 98 GLN A O 1
ATOM 734 N N . LEU A 1 99 ? 12.958 2.878 -0.342 1.00 96.44 99 LEU A N 1
ATOM 735 C CA . LEU A 1 99 ? 13.402 1.486 -0.385 1.00 96.44 99 LEU A CA 1
ATOM 736 C C . LEU A 1 99 ? 14.079 1.153 -1.714 1.00 96.44 99 LEU A C 1
ATOM 738 O O . LEU A 1 99 ? 15.114 0.495 -1.709 1.00 96.44 99 LEU A O 1
ATOM 742 N N . ARG A 1 100 ? 13.552 1.653 -2.834 1.00 95.88 100 ARG A N 1
ATOM 743 C CA . ARG A 1 100 ? 14.148 1.480 -4.160 1.00 95.88 100 ARG A CA 1
ATOM 744 C C . ARG A 1 100 ? 15.543 2.090 -4.220 1.00 95.88 100 ARG A C 1
ATOM 746 O O . ARG A 1 100 ? 16.470 1.391 -4.614 1.00 95.88 100 ARG A O 1
ATOM 753 N N . THR A 1 101 ? 15.718 3.326 -3.753 1.00 95.44 101 THR A N 1
ATOM 754 C CA . THR A 1 101 ? 17.043 3.965 -3.677 1.00 95.44 101 THR A CA 1
ATOM 755 C C . THR A 1 101 ? 18.013 3.139 -2.829 1.00 95.44 101 THR A C 1
ATOM 757 O O . THR A 1 101 ? 19.171 2.954 -3.200 1.00 95.44 101 THR A O 1
ATOM 760 N N . ARG A 1 102 ? 17.546 2.575 -1.707 1.00 95.19 102 ARG A N 1
ATOM 761 C CA . ARG A 1 102 ? 18.366 1.683 -0.875 1.00 95.19 102 ARG A CA 1
ATOM 762 C C . ARG A 1 102 ? 18.718 0.373 -1.590 1.00 95.19 102 ARG A C 1
ATOM 764 O O . ARG A 1 102 ? 19.839 -0.109 -1.447 1.00 95.19 102 ARG A O 1
ATOM 771 N N . CYS A 1 103 ? 17.787 -0.201 -2.350 1.00 94.31 103 CYS A N 1
ATOM 772 C CA . CYS A 1 103 ? 18.020 -1.397 -3.158 1.00 94.31 103 CYS A CA 1
ATOM 773 C C . CYS A 1 103 ? 19.057 -1.136 -4.260 1.00 94.31 103 CYS A C 1
ATOM 775 O O . CYS A 1 103 ? 19.988 -1.926 -4.398 1.00 94.31 103 CYS A O 1
ATOM 777 N N . GLU A 1 104 ? 18.966 -0.005 -4.964 1.00 93.31 104 GLU A N 1
ATOM 778 C CA . GLU A 1 104 ? 19.946 0.427 -5.974 1.00 93.31 104 GLU A CA 1
ATOM 779 C C . GLU A 1 104 ? 21.345 0.599 -5.358 1.00 93.31 104 GLU A C 1
ATOM 781 O O . GLU A 1 104 ? 22.334 0.114 -5.903 1.00 93.31 104 GLU A O 1
ATOM 786 N N . ALA A 1 105 ? 21.427 1.201 -4.167 1.00 92.31 105 ALA A N 1
ATOM 787 C CA . ALA A 1 105 ? 22.687 1.395 -3.450 1.00 92.31 105 ALA A CA 1
ATOM 788 C C . ALA A 1 105 ? 23.300 0.098 -2.884 1.00 92.31 105 ALA A C 1
ATOM 790 O O . ALA A 1 105 ? 24.480 0.075 -2.541 1.00 92.31 105 ALA A O 1
ATOM 791 N N . SER A 1 106 ? 22.526 -0.987 -2.765 1.00 85.62 106 SER A N 1
ATOM 792 C CA . SER A 1 106 ? 22.985 -2.236 -2.137 1.00 85.62 106 SER A CA 1
ATOM 793 C C . SER A 1 106 ? 23.948 -3.065 -2.998 1.00 85.62 106 SER A C 1
ATOM 795 O O . SER A 1 106 ? 24.470 -4.073 -2.523 1.00 85.62 106 SER A O 1
ATOM 797 N N . GLY A 1 107 ? 24.181 -2.669 -4.256 1.00 70.69 107 GLY A N 1
ATOM 798 C CA . GLY A 1 107 ? 25.118 -3.336 -5.167 1.00 70.69 107 GLY A CA 1
ATOM 799 C C . GLY A 1 107 ? 24.670 -4.721 -5.651 1.00 70.69 107 GLY A C 1
ATOM 800 O O . GLY A 1 107 ? 25.436 -5.408 -6.320 1.00 70.69 107 GLY A O 1
ATOM 801 N N . ARG A 1 108 ? 23.439 -5.148 -5.335 1.00 71.31 108 ARG A N 1
ATOM 802 C CA . ARG A 1 108 ? 22.846 -6.391 -5.851 1.00 71.31 108 ARG A CA 1
ATOM 803 C C . ARG A 1 108 ? 22.334 -6.159 -7.272 1.00 71.31 108 ARG A C 1
ATOM 805 O O . ARG A 1 108 ? 21.170 -5.827 -7.463 1.00 71.31 108 ARG A O 1
ATOM 812 N N . THR A 1 109 ? 23.214 -6.321 -8.255 1.00 64.88 109 THR A N 1
ATOM 813 C CA . THR A 1 109 ? 22.928 -6.074 -9.681 1.00 64.88 109 THR A CA 1
ATOM 814 C C . THR A 1 109 ? 21.856 -6.989 -10.264 1.00 64.88 109 THR A C 1
ATOM 816 O O . THR A 1 109 ? 21.174 -6.605 -11.208 1.00 64.88 109 THR A O 1
ATOM 819 N N . ASP A 1 110 ? 21.679 -8.176 -9.686 1.00 74.94 110 ASP A N 1
ATOM 820 C CA . ASP A 1 110 ? 20.832 -9.226 -10.265 1.00 74.94 110 ASP A CA 1
ATOM 821 C C . ASP A 1 110 ? 19.363 -9.123 -9.830 1.00 74.94 110 ASP A C 1
ATOM 823 O O . ASP A 1 110 ? 18.516 -9.900 -10.273 1.00 74.94 110 ASP A O 1
ATOM 827 N N . VAL A 1 111 ? 19.040 -8.175 -8.945 1.00 82.75 111 VAL A N 1
ATOM 828 C CA . VAL A 1 111 ? 17.687 -7.990 -8.418 1.00 82.75 111 VAL A CA 1
ATOM 829 C C . VAL A 1 111 ? 17.146 -6.652 -8.888 1.00 82.75 111 VAL A C 1
ATOM 831 O O . VAL A 1 111 ? 17.683 -5.598 -8.560 1.00 82.75 111 VAL A O 1
ATOM 834 N N . ASP A 1 112 ? 16.028 -6.699 -9.611 1.00 91.94 112 ASP A N 1
ATOM 835 C CA . ASP A 1 112 ? 15.280 -5.504 -9.987 1.00 91.94 112 ASP A CA 1
ATOM 836 C C . ASP A 1 112 ? 14.968 -4.640 -8.741 1.00 91.94 112 ASP A C 1
ATOM 838 O O . ASP A 1 112 ? 14.337 -5.133 -7.792 1.00 91.94 112 ASP A O 1
ATOM 842 N N . PRO A 1 113 ? 15.373 -3.355 -8.721 1.00 94.50 113 PRO A N 1
ATOM 843 C CA . PRO A 1 113 ? 15.211 -2.509 -7.543 1.00 94.50 113 PRO A CA 1
ATOM 844 C C . PRO A 1 113 ? 13.764 -2.314 -7.098 1.00 94.50 113 PRO A C 1
ATOM 846 O O . PRO A 1 113 ? 13.501 -2.215 -5.900 1.00 94.50 113 PRO A O 1
ATOM 849 N N . THR A 1 114 ? 12.817 -2.295 -8.039 1.00 94.94 114 THR A N 1
ATOM 850 C CA . THR A 1 114 ? 11.386 -2.195 -7.728 1.00 94.94 114 THR A CA 1
ATOM 851 C C . THR A 1 114 ? 10.900 -3.450 -7.007 1.00 94.94 114 THR A C 1
ATOM 853 O O . THR A 1 114 ? 10.229 -3.349 -5.985 1.00 94.94 114 THR A O 1
ATOM 856 N N . SER A 1 115 ? 11.284 -4.638 -7.477 1.00 95.75 115 SER A N 1
ATOM 857 C CA . SER A 1 115 ? 10.966 -5.917 -6.835 1.00 95.75 115 SER A CA 1
ATOM 858 C C . SER A 1 115 ? 11.541 -5.992 -5.418 1.00 95.75 115 SER A C 1
ATOM 860 O O . SER A 1 115 ? 10.834 -6.345 -4.473 1.00 95.75 115 SER A O 1
ATOM 862 N N . CYS A 1 116 ? 12.799 -5.574 -5.245 1.00 96.25 116 CYS A N 1
ATOM 863 C CA . CYS A 1 116 ? 13.438 -5.468 -3.933 1.00 96.25 116 CYS A CA 1
ATOM 864 C C . CYS A 1 116 ? 12.673 -4.516 -2.997 1.00 96.25 116 CYS A C 1
ATOM 866 O O . CYS A 1 116 ? 12.382 -4.875 -1.853 1.00 96.25 116 CYS A O 1
ATOM 868 N N . ALA A 1 117 ? 12.283 -3.337 -3.490 1.00 97.19 117 ALA A N 1
ATOM 869 C CA . ALA A 1 117 ? 11.539 -2.352 -2.712 1.00 97.19 117 ALA A CA 1
ATOM 870 C C . ALA A 1 117 ? 10.155 -2.863 -2.289 1.00 97.19 117 ALA A C 1
ATOM 872 O O . ALA A 1 117 ? 9.784 -2.725 -1.125 1.00 97.19 117 ALA A O 1
ATOM 873 N N . LEU A 1 118 ? 9.411 -3.499 -3.200 1.00 97.75 118 LEU A N 1
ATOM 874 C CA . LEU A 1 118 ? 8.103 -4.097 -2.914 1.00 97.75 118 LEU A CA 1
ATOM 875 C C . LEU A 1 118 ? 8.207 -5.212 -1.867 1.00 97.75 118 LEU A C 1
ATOM 877 O O . LEU A 1 118 ? 7.393 -5.277 -0.942 1.00 97.75 118 LEU A O 1
ATOM 881 N N . ALA A 1 119 ? 9.232 -6.058 -1.981 1.00 97.06 119 ALA A N 1
ATOM 882 C CA . ALA A 1 119 ? 9.457 -7.146 -1.040 1.00 97.06 119 ALA A CA 1
ATOM 883 C C . ALA A 1 119 ? 9.786 -6.607 0.359 1.00 97.06 119 ALA A C 1
ATOM 885 O O . ALA A 1 119 ? 9.216 -7.062 1.351 1.00 97.06 119 ALA A O 1
ATOM 886 N N . ALA A 1 120 ? 10.651 -5.594 0.448 1.00 96.44 120 ALA A N 1
ATOM 887 C CA . ALA A 1 120 ? 10.971 -4.937 1.712 1.00 96.44 120 ALA A CA 1
ATOM 888 C C . ALA A 1 120 ? 9.773 -4.168 2.299 1.00 96.44 120 ALA A C 1
ATOM 890 O O . ALA A 1 120 ? 9.605 -4.140 3.515 1.00 96.44 120 ALA A O 1
ATOM 891 N N . TYR A 1 121 ? 8.921 -3.583 1.452 1.00 97.44 121 TYR A N 1
ATOM 892 C CA . TYR A 1 121 ? 7.720 -2.856 1.869 1.00 97.44 121 TYR A CA 1
ATOM 893 C C . TYR A 1 121 ? 6.671 -3.773 2.529 1.00 97.44 121 TYR A C 1
ATOM 895 O O . TYR A 1 121 ? 6.078 -3.417 3.555 1.00 97.44 121 TYR A O 1
ATOM 903 N N . ARG A 1 122 ? 6.426 -4.970 1.971 1.00 95.62 122 ARG A N 1
ATOM 904 C CA . ARG A 1 122 ? 5.481 -5.954 2.548 1.00 95.62 122 ARG A CA 1
ATOM 905 C C . ARG A 1 122 ? 6.093 -6.831 3.647 1.00 95.62 122 ARG A C 1
ATOM 907 O O . ARG A 1 122 ? 5.388 -7.242 4.568 1.00 95.62 122 ARG A O 1
ATOM 914 N N . GLY A 1 123 ? 7.381 -7.113 3.574 1.00 93.44 123 GLY A N 1
ATOM 915 C CA . GLY A 1 123 ? 8.098 -7.806 4.633 1.00 93.44 123 GLY A CA 1
ATOM 916 C C . GLY A 1 123 ? 8.750 -6.809 5.581 1.00 93.44 123 GLY A C 1
ATOM 917 O O . GLY A 1 123 ? 8.098 -5.958 6.187 1.00 93.44 123 GLY A O 1
ATOM 918 N N . SER A 1 124 ? 10.066 -6.922 5.666 1.00 93.06 124 SER A N 1
ATOM 919 C CA . SER A 1 124 ? 10.974 -5.904 6.179 1.00 93.06 124 SER A CA 1
ATOM 920 C C . SER A 1 124 ? 12.268 -5.944 5.367 1.00 93.06 124 SER A C 1
ATOM 922 O O . SER A 1 124 ? 12.415 -6.756 4.450 1.00 93.06 124 SER A O 1
ATOM 924 N N . TRP A 1 125 ? 13.241 -5.103 5.711 1.00 91.75 125 TRP A N 1
ATOM 925 C CA . TRP A 1 125 ? 14.564 -5.184 5.094 1.00 91.75 125 TRP A CA 1
ATOM 926 C C . TRP A 1 125 ? 15.281 -6.512 5.415 1.00 91.75 125 TRP A C 1
ATOM 928 O O . TRP A 1 125 ? 15.979 -7.067 4.571 1.00 91.75 125 TRP A O 1
ATOM 938 N N . GLU A 1 126 ? 15.086 -7.041 6.624 1.00 93.31 126 GLU A N 1
ATOM 939 C CA . GLU A 1 126 ? 15.699 -8.280 7.122 1.00 93.31 126 GLU A CA 1
ATOM 940 C C . GLU A 1 126 ? 14.976 -9.531 6.615 1.00 93.31 126 GLU A C 1
ATOM 942 O O . GLU A 1 126 ? 15.603 -10.571 6.415 1.00 93.31 126 GLU A O 1
ATOM 947 N N . ARG A 1 127 ? 13.654 -9.445 6.421 1.00 93.50 127 ARG A N 1
ATOM 948 C CA . ARG A 1 127 ? 12.821 -10.530 5.886 1.00 93.50 127 ARG A CA 1
ATOM 949 C C . ARG A 1 127 ? 11.908 -9.995 4.781 1.00 93.50 127 ARG A C 1
ATOM 951 O O . ARG A 1 127 ? 10.724 -9.767 5.034 1.00 93.50 127 ARG A O 1
ATOM 958 N N . PRO A 1 128 ? 12.445 -9.759 3.574 1.00 94.62 128 PRO A N 1
ATOM 959 C CA . PRO A 1 128 ? 11.653 -9.267 2.455 1.00 94.62 128 PRO A CA 1
ATOM 960 C C . PRO A 1 128 ? 10.644 -10.325 1.989 1.00 94.62 128 PRO A C 1
ATOM 962 O O . PRO A 1 128 ? 10.956 -11.514 1.928 1.00 94.62 128 PRO A O 1
ATOM 965 N N . ASP A 1 129 ? 9.442 -9.890 1.617 1.00 95.31 129 ASP A N 1
ATOM 966 C CA . ASP A 1 129 ? 8.391 -10.750 1.068 1.00 95.31 129 ASP A CA 1
ATOM 967 C C . ASP A 1 129 ? 8.502 -10.823 -0.464 1.00 95.31 129 ASP A C 1
ATOM 969 O O . ASP A 1 129 ? 7.875 -10.069 -1.215 1.00 95.31 129 ASP A O 1
ATOM 973 N N . THR A 1 130 ? 9.360 -11.722 -0.945 1.00 95.81 130 THR A N 1
ATOM 974 C CA . THR A 1 130 ? 9.608 -11.901 -2.384 1.00 95.81 130 THR A CA 1
ATOM 975 C C . THR A 1 130 ? 8.405 -12.478 -3.123 1.00 95.81 130 THR A C 1
ATOM 977 O O . THR A 1 130 ? 8.227 -12.191 -4.308 1.00 95.81 130 THR A O 1
ATOM 980 N N . ARG A 1 131 ? 7.550 -13.249 -2.437 1.00 96.50 131 ARG A N 1
ATOM 981 C CA . ARG A 1 131 ? 6.324 -13.805 -3.018 1.00 96.50 131 ARG A CA 1
ATOM 982 C C . ARG A 1 131 ? 5.333 -12.692 -3.332 1.00 96.50 131 ARG A C 1
ATOM 984 O O . ARG A 1 131 ? 4.776 -12.675 -4.426 1.00 96.50 131 ARG A O 1
ATOM 991 N N . PHE A 1 132 ? 5.158 -11.753 -2.407 1.00 95.88 132 PHE A N 1
ATOM 992 C CA . PHE A 1 132 ? 4.338 -10.570 -2.636 1.00 95.88 132 PHE A CA 1
ATOM 993 C C . PHE A 1 132 ? 4.863 -9.734 -3.809 1.00 95.88 132 PHE A C 1
ATOM 995 O O . PHE A 1 132 ? 4.105 -9.406 -4.719 1.00 95.88 132 PHE A O 1
ATOM 1002 N N . ALA A 1 133 ? 6.166 -9.439 -3.838 1.00 97.38 133 ALA A N 1
ATOM 1003 C CA . ALA A 1 133 ? 6.756 -8.665 -4.930 1.00 97.38 133 ALA A CA 1
ATOM 1004 C C . ALA A 1 133 ? 6.571 -9.341 -6.299 1.00 97.38 133 ALA A C 1
ATOM 1006 O O . ALA A 1 133 ? 6.231 -8.674 -7.278 1.00 97.38 133 ALA A O 1
ATOM 1007 N N . ALA A 1 134 ? 6.740 -10.666 -6.366 1.00 97.06 134 ALA A N 1
ATOM 1008 C CA . ALA A 1 134 ? 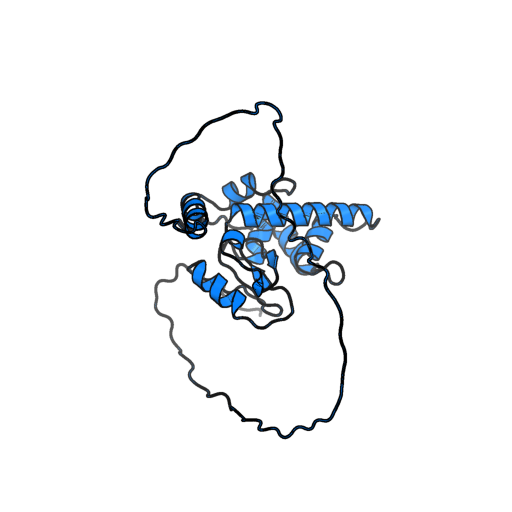6.501 -11.439 -7.579 1.00 97.06 134 ALA A CA 1
ATOM 1009 C C . ALA A 1 134 ? 5.030 -11.383 -8.021 1.00 97.06 134 ALA A C 1
ATOM 1011 O O . ALA A 1 134 ? 4.770 -11.196 -9.207 1.00 97.06 134 ALA A O 1
ATOM 1012 N N . ALA A 1 135 ? 4.081 -11.484 -7.085 1.00 97.00 135 ALA A N 1
ATOM 1013 C CA . ALA A 1 135 ? 2.652 -11.391 -7.379 1.00 97.00 135 ALA A CA 1
ATOM 1014 C C . ALA A 1 135 ? 2.268 -10.011 -7.937 1.00 97.00 135 ALA A C 1
ATOM 1016 O O . ALA A 1 135 ? 1.609 -9.928 -8.971 1.00 97.00 135 ALA A O 1
ATOM 1017 N N . VAL A 1 136 ? 2.763 -8.928 -7.326 1.00 97.50 136 VAL A N 1
ATOM 1018 C CA . VAL A 1 136 ? 2.556 -7.560 -7.832 1.00 97.50 136 VAL A CA 1
ATOM 1019 C C . VAL A 1 136 ? 3.133 -7.412 -9.240 1.00 97.50 136 VAL A C 1
ATOM 1021 O O . VAL A 1 136 ? 2.462 -6.897 -10.131 1.00 97.50 136 VAL A O 1
ATOM 1024 N N . ARG A 1 137 ? 4.357 -7.897 -9.482 1.00 96.81 137 ARG A N 1
ATOM 1025 C CA . AR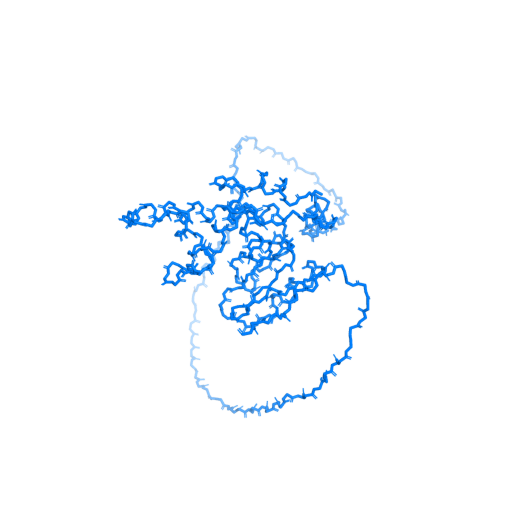G A 1 137 ? 4.980 -7.825 -10.813 1.00 96.81 137 ARG A CA 1
ATOM 1026 C C . ARG A 1 137 ? 4.242 -8.645 -11.865 1.00 96.81 137 ARG A C 1
ATOM 1028 O O . ARG A 1 137 ? 4.113 -8.173 -12.991 1.00 96.81 137 ARG A O 1
ATOM 1035 N N . ALA A 1 138 ? 3.772 -9.838 -11.511 1.00 97.12 138 ALA A N 1
ATOM 1036 C CA . ALA A 1 138 ? 2.960 -10.661 -12.399 1.00 97.12 138 ALA A CA 1
ATOM 1037 C C . ALA A 1 138 ? 1.680 -9.916 -12.793 1.00 97.12 138 ALA A C 1
ATOM 1039 O O . ALA A 1 138 ? 1.383 -9.808 -13.979 1.00 97.12 138 ALA A O 1
ATOM 1040 N N . SER A 1 139 ? 1.006 -9.289 -11.825 1.00 96.31 139 SER A N 1
ATOM 1041 C CA . SER A 1 139 ? -0.185 -8.487 -12.101 1.00 96.31 139 SER A CA 1
ATOM 1042 C C . SER A 1 139 ? 0.076 -7.283 -12.996 1.00 96.31 139 SER A C 1
ATOM 1044 O O . SER A 1 139 ? -0.718 -6.993 -13.887 1.00 96.31 139 SER A O 1
ATOM 1046 N N . VAL A 1 140 ? 1.209 -6.600 -12.821 1.00 96.25 140 VAL A N 1
ATOM 1047 C CA . VAL A 1 140 ? 1.612 -5.500 -13.713 1.00 96.25 140 VAL A CA 1
ATOM 1048 C C . VAL A 1 140 ? 1.876 -6.000 -15.134 1.00 96.25 140 VAL A C 1
ATOM 1050 O O . VAL A 1 140 ? 1.483 -5.337 -16.091 1.00 96.25 140 VAL A O 1
ATOM 1053 N N . ALA A 1 141 ? 2.535 -7.152 -15.279 1.00 96.06 141 ALA A N 1
ATOM 1054 C CA . ALA A 1 141 ? 2.846 -7.734 -16.582 1.00 96.06 141 ALA A CA 1
ATOM 1055 C C . ALA A 1 141 ? 1.588 -8.221 -17.318 1.00 96.06 141 ALA A C 1
ATOM 1057 O O . ALA A 1 141 ? 1.480 -8.033 -18.528 1.00 96.06 141 ALA A O 1
ATOM 1058 N N . ASN A 1 142 ? 0.638 -8.804 -16.586 1.00 95.19 142 ASN A N 1
ATOM 1059 C CA . ASN A 1 142 ? -0.607 -9.334 -17.139 1.00 95.19 142 ASN A CA 1
ATOM 1060 C C . ASN A 1 142 ? -1.695 -8.265 -17.308 1.00 95.19 142 ASN A C 1
ATOM 1062 O O . ASN A 1 142 ? -2.618 -8.459 -18.094 1.00 95.19 142 ASN A O 1
ATOM 1066 N N . GLY A 1 143 ? -1.613 -7.160 -16.561 1.00 91.50 143 GLY A N 1
ATOM 1067 C CA . GLY A 1 143 ? -2.682 -6.164 -16.488 1.00 91.50 143 GLY A CA 1
ATOM 1068 C C . GLY A 1 143 ? -3.953 -6.700 -15.821 1.00 91.50 143 GLY A C 1
ATOM 1069 O O . GLY A 1 143 ? -5.046 -6.321 -16.223 1.00 91.50 143 GLY A O 1
ATOM 1070 N N . ASP A 1 144 ? -3.818 -7.598 -14.840 1.00 91.25 144 ASP A N 1
ATOM 1071 C CA . ASP A 1 144 ? -4.943 -8.328 -14.229 1.00 91.25 144 ASP A CA 1
ATOM 1072 C C . ASP A 1 144 ? -5.486 -7.698 -12.930 1.00 91.25 144 ASP A C 1
ATOM 1074 O O . ASP A 1 144 ? -6.399 -8.247 -12.312 1.00 91.25 144 ASP A O 1
ATOM 1078 N N . ALA A 1 145 ? -4.952 -6.542 -12.521 1.00 90.38 145 ALA A N 1
ATOM 1079 C CA . ALA A 1 145 ? -5.472 -5.779 -11.390 1.00 90.38 145 ALA A CA 1
ATOM 1080 C C . ALA A 1 145 ? -6.815 -5.123 -11.781 1.00 90.38 145 ALA A C 1
ATOM 1082 O O . ALA A 1 145 ? -6.813 -4.290 -12.694 1.00 90.38 145 ALA A O 1
ATOM 1083 N N . PRO A 1 146 ? -7.941 -5.469 -11.125 1.00 88.56 146 PRO A N 1
ATOM 1084 C CA . PRO A 1 146 ? -9.241 -4.895 -11.459 1.00 88.56 146 PRO A CA 1
ATOM 1085 C C . PRO A 1 146 ? -9.312 -3.416 -11.076 1.00 88.56 146 PRO A C 1
ATOM 1087 O O . PRO A 1 146 ? -8.644 -2.991 -10.137 1.00 88.56 146 PRO A O 1
ATOM 1090 N N . ASP A 1 147 ? -10.136 -2.654 -11.792 1.00 87.19 147 ASP A N 1
ATOM 1091 C CA . ASP A 1 147 ? -10.481 -1.285 -11.410 1.00 87.19 147 ASP A CA 1
ATOM 1092 C C . ASP A 1 147 ? -11.687 -1.301 -10.462 1.00 87.19 147 ASP A C 1
ATOM 1094 O O . ASP A 1 147 ? -12.649 -2.042 -10.686 1.00 87.19 147 ASP A O 1
ATOM 1098 N N . PHE A 1 148 ? -11.617 -0.506 -9.398 1.00 84.38 148 PHE A N 1
ATOM 1099 C CA . PHE A 1 148 ? -12.619 -0.455 -8.338 1.00 84.38 148 PHE A CA 1
ATOM 1100 C C . PHE A 1 148 ? -13.082 0.981 -8.116 1.00 84.38 148 PHE A C 1
ATOM 1102 O O . PHE A 1 148 ? -12.274 1.912 -8.041 1.00 84.38 148 PHE A O 1
ATOM 1109 N N . ASP A 1 149 ? -14.389 1.144 -7.925 1.00 85.62 149 ASP A N 1
ATOM 1110 C CA . ASP A 1 149 ? -14.963 2.415 -7.506 1.00 85.62 149 ASP A CA 1
ATOM 1111 C C . ASP A 1 149 ? -14.690 2.668 -6.022 1.00 85.62 149 ASP A C 1
ATOM 1113 O O . ASP A 1 149 ? -14.947 1.820 -5.164 1.00 85.62 149 ASP A O 1
ATOM 1117 N N . MET A 1 150 ? -14.198 3.866 -5.698 1.00 86.12 150 MET A N 1
ATOM 1118 C CA . MET A 1 150 ? -14.025 4.261 -4.304 1.00 86.12 150 MET A CA 1
ATOM 1119 C C . MET A 1 150 ? -15.384 4.567 -3.658 1.00 86.12 150 MET A C 1
ATOM 1121 O O . MET A 1 150 ? -16.188 5.281 -4.269 1.00 86.12 150 MET A O 1
ATOM 1125 N N . PRO A 1 151 ? -15.624 4.140 -2.401 1.00 77.69 151 PRO A N 1
ATOM 1126 C CA . PRO A 1 151 ? -16.830 4.511 -1.669 1.00 77.69 151 PRO A CA 1
ATOM 1127 C C . PRO A 1 151 ? -16.979 6.034 -1.563 1.00 77.69 151 PRO A C 1
ATOM 1129 O O . PRO A 1 151 ? -15.984 6.749 -1.401 1.00 77.69 151 PRO A O 1
ATOM 1132 N N . GLU A 1 152 ? -18.217 6.533 -1.597 1.00 70.88 152 GLU A N 1
ATOM 1133 C CA . GLU A 1 152 ? -18.514 7.977 -1.555 1.00 70.88 152 GLU A CA 1
ATOM 1134 C C . GLU A 1 152 ? -17.878 8.672 -0.334 1.00 70.88 152 GLU A C 1
ATOM 1136 O O . GLU A 1 152 ? -17.302 9.756 -0.454 1.00 70.88 152 GLU A O 1
ATOM 1141 N N . ASP A 1 153 ? -17.842 7.971 0.803 1.00 69.62 153 ASP A N 1
ATOM 1142 C CA . ASP A 1 153 ? -17.271 8.410 2.084 1.00 69.62 153 ASP A CA 1
ATOM 1143 C C . ASP A 1 153 ? -15.731 8.420 2.123 1.00 69.62 153 ASP A C 1
ATOM 1145 O O . ASP A 1 153 ? -15.126 8.468 3.191 1.00 69.62 153 ASP A O 1
ATOM 1149 N N . THR A 1 154 ? -15.060 8.333 0.977 1.00 72.38 154 THR A N 1
ATOM 1150 C CA . THR A 1 154 ? -13.590 8.379 0.897 1.00 72.38 154 THR A CA 1
ATOM 1151 C C . THR A 1 154 ? -13.063 9.529 0.037 1.00 72.38 154 THR A C 1
ATOM 1153 O O . THR A 1 154 ? -11.850 9.741 -0.043 1.00 72.38 154 THR A O 1
ATOM 1156 N N . GLY A 1 155 ? -13.968 10.307 -0.571 1.00 63.91 155 GLY A N 1
ATOM 1157 C CA . GLY A 1 155 ? -13.649 11.491 -1.368 1.00 63.91 155 GLY A CA 1
ATOM 1158 C C . GLY A 1 155 ? -13.231 12.716 -0.541 1.00 63.91 155 GLY A C 1
ATOM 1159 O O . GLY A 1 155 ? -13.099 12.665 0.680 1.00 63.91 155 GLY A O 1
ATOM 1160 N N . LEU A 1 156 ? -13.044 13.859 -1.213 1.00 61.69 156 LEU A N 1
ATOM 1161 C CA . LEU A 1 156 ? -12.653 15.135 -0.584 1.00 61.69 156 LEU A CA 1
ATOM 1162 C C . LEU A 1 156 ? -13.575 15.542 0.582 1.00 61.69 156 LEU A C 1
ATOM 1164 O O . LEU A 1 156 ? -13.082 16.047 1.582 1.00 61.69 156 LEU A O 1
ATOM 1168 N N . ALA A 1 157 ? -14.871 15.228 0.506 1.00 61.00 157 ALA A N 1
ATOM 1169 C CA . ALA A 1 157 ? -15.828 15.496 1.582 1.00 61.00 157 ALA A CA 1
ATOM 1170 C C . ALA A 1 157 ? -15.462 14.793 2.901 1.00 61.00 157 ALA A C 1
ATOM 1172 O O . ALA A 1 157 ? -15.607 15.364 3.977 1.00 61.00 157 ALA A O 1
ATOM 1173 N N . PHE A 1 158 ? -14.935 13.569 2.833 1.00 67.69 158 PHE A N 1
ATOM 1174 C CA . PHE A 1 158 ? -14.474 12.857 4.021 1.00 67.69 158 PHE A CA 1
ATOM 1175 C C . PHE A 1 158 ? -13.187 13.466 4.583 1.00 67.69 158 PHE A C 1
ATOM 1177 O O . PHE A 1 158 ? -13.003 13.510 5.797 1.00 67.69 158 PHE A O 1
ATOM 1184 N N . ARG A 1 159 ? -12.311 14.000 3.722 1.00 68.75 159 ARG A N 1
ATOM 1185 C CA . ARG A 1 159 ? -11.149 14.774 4.173 1.00 68.75 159 ARG A CA 1
ATOM 1186 C C . ARG A 1 159 ? -11.592 16.011 4.956 1.00 68.75 159 ARG A C 1
ATOM 1188 O O . ARG A 1 159 ? -11.041 16.231 6.027 1.00 68.75 159 ARG A O 1
ATOM 1195 N N . ASP A 1 160 ? -12.580 16.755 4.466 1.00 64.69 160 ASP A N 1
ATOM 1196 C CA . ASP A 1 160 ? -13.108 17.932 5.169 1.00 64.69 160 ASP A CA 1
ATOM 1197 C C . ASP A 1 160 ? -13.744 17.528 6.508 1.00 64.69 160 ASP A C 1
ATOM 1199 O O . ASP A 1 160 ? -13.373 18.067 7.543 1.00 64.69 160 ASP A O 1
ATOM 1203 N N . MET A 1 161 ? -14.562 16.466 6.535 1.00 66.00 161 MET A N 1
ATOM 1204 C CA . MET A 1 161 ? -15.132 15.947 7.787 1.00 66.00 161 MET A CA 1
ATOM 1205 C C . MET A 1 161 ? -14.072 15.507 8.805 1.00 66.00 161 MET A C 1
ATOM 1207 O O . MET A 1 161 ? -14.246 15.737 9.999 1.00 66.00 161 MET A O 1
ATOM 1211 N N . VAL A 1 162 ? -12.992 14.845 8.376 1.00 66.88 162 VAL A N 1
ATOM 1212 C CA . VAL A 1 162 ? -11.912 14.432 9.289 1.00 66.88 162 VAL A CA 1
ATOM 1213 C C . VAL A 1 162 ? -11.150 15.646 9.816 1.00 66.88 162 VAL A C 1
ATOM 1215 O O . VAL A 1 162 ? -10.835 15.682 11.001 1.00 66.88 162 VAL A O 1
ATOM 1218 N N . LEU A 1 163 ? -10.889 16.643 8.968 1.00 68.94 163 LEU A N 1
ATOM 1219 C CA . LEU A 1 163 ? -10.239 17.885 9.391 1.00 68.94 163 LEU A CA 1
ATOM 1220 C C . LEU A 1 163 ? -11.124 18.697 10.352 1.00 68.94 163 LEU A C 1
ATOM 1222 O O . LEU A 1 163 ? -10.600 19.283 11.297 1.00 68.94 163 LEU A O 1
ATOM 1226 N N . ASP A 1 164 ? -12.444 18.672 10.165 1.00 60.78 164 ASP A N 1
ATOM 1227 C CA . ASP A 1 164 ? -13.413 19.345 11.038 1.00 60.78 164 ASP A CA 1
ATOM 1228 C C . ASP A 1 164 ? -13.623 18.611 12.374 1.00 60.78 164 ASP A C 1
ATOM 1230 O O . ASP A 1 164 ? -13.853 19.244 13.403 1.00 60.78 164 ASP A O 1
ATOM 1234 N N . LEU A 1 165 ? -13.509 17.278 12.396 1.00 59.00 165 LEU A N 1
ATOM 1235 C CA . LEU A 1 165 ? -13.593 16.469 13.623 1.00 59.00 165 LEU A CA 1
ATOM 1236 C C . LEU A 1 165 ? -12.417 16.708 14.584 1.00 59.00 165 LEU A C 1
ATOM 1238 O O . LEU A 1 165 ? -12.573 16.493 15.786 1.00 59.00 165 LEU A O 1
ATOM 1242 N N . ASP A 1 166 ? -11.269 17.154 14.068 1.00 53.31 166 ASP A N 1
ATOM 1243 C CA . ASP A 1 166 ? -10.077 17.492 14.856 1.00 53.31 166 ASP A CA 1
ATOM 1244 C C . ASP A 1 166 ? -10.031 18.979 15.276 1.00 53.31 166 ASP A C 1
ATOM 1246 O O . ASP A 1 166 ? -9.104 19.393 15.979 1.00 53.31 166 ASP A O 1
ATOM 1250 N N . ALA A 1 167 ? -11.028 19.795 14.905 1.00 41.84 167 ALA A N 1
ATOM 1251 C CA . ALA A 1 167 ? -11.151 21.163 15.399 1.00 41.84 167 ALA A CA 1
ATOM 1252 C C . ALA A 1 167 ? -11.815 21.165 16.793 1.00 41.84 167 ALA A C 1
ATOM 1254 O O . ALA A 1 167 ? -12.999 20.838 16.911 1.00 41.84 167 ALA A O 1
ATOM 1255 N N . PRO A 1 168 ? -11.118 21.556 17.880 1.00 40.62 168 PRO A N 1
ATOM 1256 C CA . PRO A 1 168 ? -11.798 21.789 19.144 1.00 40.62 168 PRO A CA 1
ATOM 1257 C C . PRO A 1 168 ? -12.737 22.985 18.970 1.00 40.62 168 PRO A C 1
ATOM 1259 O O . PRO A 1 168 ? -12.295 24.088 18.641 1.00 40.62 168 PRO A O 1
ATOM 1262 N N . ALA A 1 169 ? -14.034 22.773 19.203 1.00 41.06 169 ALA A N 1
ATOM 1263 C CA . ALA A 1 169 ? -15.005 23.850 19.324 1.00 41.06 169 ALA A CA 1
ATOM 1264 C C . ALA A 1 169 ? -14.541 24.803 20.437 1.00 41.06 169 ALA A C 1
ATOM 1266 O O . ALA A 1 169 ? -14.646 24.505 21.626 1.00 41.06 169 ALA A O 1
ATOM 1267 N N . SER A 1 170 ? -13.959 25.936 20.046 1.00 35.75 170 SER A N 1
ATOM 1268 C CA . SER A 1 170 ? -13.583 26.994 20.972 1.00 35.75 170 SER A CA 1
ATOM 1269 C C . SER A 1 170 ? -14.841 27.794 21.301 1.00 35.75 170 SER A C 1
ATOM 1271 O O . SER A 1 170 ? -15.162 28.786 20.652 1.00 35.75 170 SER A O 1
ATOM 1273 N N . GLU A 1 171 ? -15.592 27.331 22.299 1.00 41.94 171 GLU A N 1
ATOM 1274 C CA . GLU A 1 171 ? -16.522 28.195 23.018 1.00 41.94 171 GLU A CA 1
ATOM 1275 C C . GLU A 1 171 ? -15.698 29.205 23.824 1.00 41.94 171 GLU A C 1
ATOM 1277 O O . GLU A 1 171 ? -15.149 28.892 24.880 1.00 41.94 171 GLU A O 1
ATOM 1282 N N . VAL A 1 172 ? -15.587 30.430 23.315 1.00 37.53 172 VAL A N 1
ATOM 1283 C CA . VAL A 1 172 ? -15.104 31.572 24.098 1.00 37.53 172 VAL A CA 1
ATOM 1284 C C . VAL A 1 172 ? -16.316 32.406 24.511 1.00 37.53 172 VAL A C 1
ATOM 1286 O O . VAL A 1 172 ? -16.971 32.988 23.641 1.00 37.53 172 VAL A O 1
ATOM 1289 N N . PRO A 1 173 ? -16.632 32.530 25.815 1.00 39.84 173 PRO A N 1
ATOM 1290 C CA . PRO A 1 173 ? -17.586 33.520 26.277 1.00 39.84 173 PRO A CA 1
ATOM 1291 C C . PRO A 1 173 ? -16.954 34.911 26.218 1.00 39.84 173 PRO A C 1
ATOM 1293 O O . PRO A 1 173 ? -15.867 35.164 26.736 1.00 39.84 173 PRO A O 1
ATOM 1296 N N . SER A 1 174 ? -17.688 35.821 25.592 1.00 40.19 174 SER A N 1
ATOM 1297 C CA . SER A 1 174 ? -17.400 37.247 25.507 1.00 40.19 174 SER A CA 1
ATOM 1298 C C . SER A 1 174 ? -17.348 37.902 26.893 1.00 40.19 174 SER A C 1
ATOM 1300 O O . SER A 1 174 ? -18.270 37.750 27.697 1.00 40.19 174 SER A O 1
ATOM 1302 N N . SER A 1 175 ? -16.298 38.676 27.173 1.00 32.72 175 SER A N 1
ATOM 1303 C CA . SER A 1 175 ? -16.289 39.682 28.240 1.00 32.72 175 SER A CA 1
ATOM 1304 C C . SER A 1 175 ? -15.392 40.867 27.883 1.00 32.72 175 SER A C 1
ATOM 1306 O O . SER A 1 175 ? -14.330 40.738 27.283 1.00 32.72 175 SER A O 1
ATOM 1308 N N . ARG A 1 176 ? -15.923 42.039 28.222 1.00 31.16 176 ARG A N 1
ATOM 1309 C CA . ARG A 1 176 ? -15.584 43.402 27.803 1.00 31.16 176 ARG A CA 1
ATOM 1310 C C . ARG A 1 176 ? -14.405 44.034 28.571 1.00 31.16 176 ARG A C 1
ATOM 1312 O O . ARG A 1 176 ? -14.318 43.883 29.780 1.00 31.16 176 ARG A O 1
ATOM 1319 N N . THR A 1 177 ? -13.653 44.862 27.834 1.00 31.88 177 THR A N 1
ATOM 1320 C CA . THR A 1 177 ? -13.133 46.222 28.141 1.00 31.88 177 THR A CA 1
ATOM 1321 C C . THR A 1 177 ? -12.173 46.469 29.322 1.00 31.88 177 THR A C 1
ATOM 1323 O O . THR A 1 177 ? -12.594 46.431 30.470 1.00 31.88 177 THR A O 1
ATOM 1326 N N . LEU A 1 178 ? -10.954 46.962 29.026 1.00 30.53 178 LEU A N 1
ATOM 1327 C CA . LEU A 1 178 ? -10.430 48.272 29.487 1.00 30.53 178 LEU A CA 1
ATOM 1328 C C . LEU A 1 178 ? -9.104 48.649 28.795 1.00 30.53 178 LEU A C 1
ATOM 1330 O O . LEU A 1 178 ? -8.280 47.803 28.467 1.00 30.53 178 LEU A O 1
ATOM 1334 N N . SER A 1 179 ? -8.971 49.951 28.546 1.00 31.72 179 SER A N 1
ATOM 1335 C CA . SER A 1 179 ? -7.974 50.649 27.731 1.00 31.72 179 SER A CA 1
ATOM 1336 C C . SER A 1 179 ? -6.889 51.301 28.596 1.00 31.72 179 SER A C 1
ATOM 1338 O O . SER A 1 179 ? -7.238 51.931 29.591 1.00 31.72 179 SER A O 1
ATOM 1340 N N . ALA A 1 180 ? -5.624 51.223 28.164 1.00 31.97 180 ALA A N 1
ATOM 1341 C CA . ALA A 1 180 ? -4.525 52.196 28.349 1.00 31.97 180 ALA A CA 1
ATOM 1342 C C . ALA A 1 180 ? -3.334 51.686 27.495 1.00 31.97 180 ALA A C 1
ATOM 1344 O O . ALA A 1 180 ? -2.897 50.559 27.707 1.00 31.97 180 ALA A O 1
ATOM 1345 N N . ALA A 1 181 ? -2.955 52.302 26.364 1.00 31.33 181 ALA A N 1
ATOM 1346 C C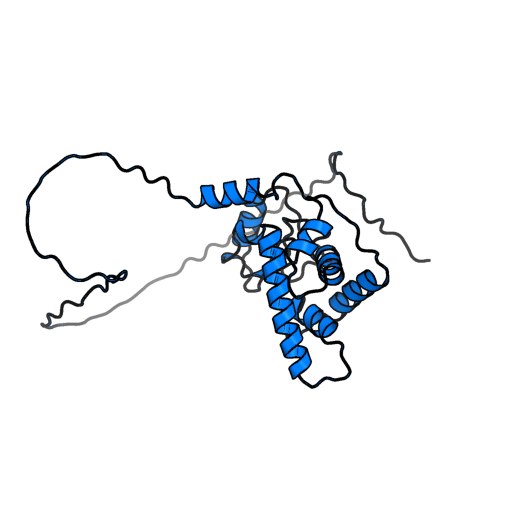A . ALA A 1 181 ? -2.081 53.487 26.234 1.00 31.33 181 ALA A CA 1
ATOM 1347 C C . ALA A 1 181 ? -0.818 53.357 27.120 1.00 31.33 181 ALA A C 1
ATOM 1349 O O . ALA A 1 181 ? -0.954 53.211 28.327 1.00 31.33 181 ALA A O 1
ATOM 1350 N N . ASP A 1 182 ? 0.430 53.396 26.655 1.00 33.09 182 ASP A N 1
ATOM 1351 C CA . ASP A 1 182 ? 1.000 53.881 25.400 1.00 33.09 182 ASP A CA 1
ATOM 1352 C C . ASP A 1 182 ? 2.462 53.379 25.272 1.00 33.09 182 ASP A C 1
ATOM 1354 O O . ASP A 1 182 ? 3.080 52.986 26.263 1.00 33.09 182 ASP A O 1
ATOM 1358 N N . ASP A 1 183 ? 2.990 53.449 24.051 1.00 33.56 183 ASP A N 1
ATOM 1359 C CA . ASP A 1 183 ? 4.405 53.552 23.663 1.00 33.56 183 ASP A CA 1
ATOM 1360 C C . ASP A 1 183 ? 5.462 52.511 24.095 1.00 33.56 183 ASP A C 1
ATOM 1362 O O . ASP A 1 183 ? 6.168 52.657 25.095 1.00 33.56 183 ASP A O 1
ATOM 1366 N N . ARG A 1 184 ? 5.786 51.605 23.156 1.00 34.03 184 ARG A N 1
ATOM 1367 C CA . ARG A 1 184 ? 7.090 51.679 22.460 1.00 34.03 184 ARG A CA 1
ATOM 1368 C C . ARG A 1 184 ? 7.077 50.869 21.161 1.00 34.03 184 ARG A C 1
ATOM 1370 O O . ARG A 1 184 ? 7.203 49.646 21.157 1.00 34.03 184 ARG A O 1
ATOM 1377 N N . GLU A 1 185 ? 6.972 51.566 20.036 1.00 43.56 185 GLU A N 1
ATOM 1378 C CA . GLU A 1 185 ? 7.294 51.000 18.729 1.00 43.56 185 GLU A CA 1
ATOM 1379 C C . GLU A 1 185 ? 8.772 50.587 18.660 1.00 43.56 185 GLU A C 1
ATOM 1381 O O . GLU A 1 185 ? 9.668 51.409 18.863 1.00 43.56 185 GLU A O 1
ATOM 1386 N N . ARG A 1 186 ? 9.013 49.317 18.319 1.00 42.88 186 ARG A N 1
ATOM 1387 C CA . ARG A 1 186 ? 9.969 48.813 17.308 1.00 42.88 186 ARG A CA 1
ATOM 1388 C C . ARG A 1 186 ? 10.455 47.428 17.698 1.00 42.88 186 ARG A C 1
ATOM 1390 O O . ARG A 1 186 ? 11.133 47.253 18.703 1.00 42.88 186 ARG A O 1
ATOM 1397 N N . GLY A 1 187 ? 10.198 46.474 16.812 1.00 29.84 187 GLY A N 1
ATOM 1398 C CA . GLY A 1 187 ? 10.836 45.166 16.851 1.00 29.84 187 GLY A CA 1
ATOM 1399 C C . GLY A 1 187 ? 9.863 44.062 16.496 1.00 29.84 187 GLY A C 1
ATOM 1400 O O . GLY A 1 187 ? 9.425 43.314 17.362 1.00 29.84 187 GLY A O 1
ATOM 1401 N N . TRP A 1 188 ? 9.525 43.951 15.212 1.00 30.88 188 TRP A N 1
ATOM 1402 C CA . TRP A 1 188 ? 9.046 42.683 14.681 1.00 30.88 188 TRP A CA 1
ATOM 1403 C C . TRP A 1 188 ? 10.091 41.617 14.999 1.00 30.88 188 TRP A C 1
ATOM 1405 O O . TRP A 1 188 ? 11.243 41.757 14.586 1.00 30.88 188 TRP A O 1
ATOM 1415 N N . SER A 1 189 ? 9.683 40.553 15.683 1.00 34.38 189 SER A N 1
ATOM 1416 C CA . SER A 1 189 ? 9.808 39.171 15.198 1.00 34.38 189 SER A CA 1
ATOM 1417 C C . SER A 1 189 ? 9.941 38.184 16.360 1.00 34.38 189 SER A C 1
ATOM 1419 O O . SER A 1 189 ? 10.966 38.103 17.026 1.00 34.38 189 SER A O 1
ATOM 1421 N N . SER A 1 190 ? 8.888 37.377 16.493 1.00 35.84 190 SER A N 1
ATOM 1422 C CA . SER A 1 190 ? 8.980 35.913 16.544 1.00 35.84 190 SER A CA 1
ATOM 1423 C C . SER A 1 190 ? 9.643 35.272 17.768 1.00 35.84 190 SER A C 1
ATOM 1425 O O . SER A 1 190 ? 10.812 34.901 17.744 1.00 35.84 190 SER A O 1
ATOM 1427 N N . GLY A 1 191 ? 8.830 34.997 18.790 1.00 28.94 191 GLY A N 1
ATOM 1428 C CA . GLY A 1 191 ? 9.168 34.091 19.890 1.00 28.94 191 GLY A CA 1
ATOM 1429 C C . GLY A 1 191 ? 7.963 33.256 20.326 1.00 28.94 191 GLY A C 1
ATOM 1430 O O . GLY A 1 191 ? 7.412 33.487 21.395 1.00 28.94 191 GLY A O 1
ATOM 1431 N N . LEU A 1 192 ? 7.525 32.297 19.503 1.00 33.97 192 LEU A N 1
ATOM 1432 C CA . LEU A 1 192 ? 6.527 31.298 19.904 1.00 33.97 192 LEU A CA 1
ATOM 1433 C C . LEU A 1 192 ? 7.215 30.079 20.526 1.00 33.97 192 LEU A C 1
ATOM 1435 O O . LEU A 1 192 ? 7.248 29.033 19.901 1.00 33.97 192 LEU A O 1
ATOM 1439 N N . PHE A 1 193 ? 7.748 30.221 21.743 1.00 39.56 193 PHE A N 1
ATOM 1440 C CA . PHE A 1 193 ? 7.885 29.128 22.719 1.00 39.56 193 PHE A CA 1
ATOM 1441 C C . PHE A 1 193 ? 8.022 29.728 24.128 1.00 39.56 193 PHE A C 1
ATOM 1443 O O . PHE A 1 193 ? 8.989 30.449 24.381 1.00 39.56 193 PHE A O 1
ATOM 1450 N N . PRO A 1 194 ? 7.130 29.420 25.083 1.00 33.62 194 PRO A N 1
ATOM 1451 C CA . PRO A 1 194 ? 7.430 29.627 26.492 1.00 33.62 194 PRO A CA 1
ATOM 1452 C C . PRO A 1 194 ? 8.354 28.506 26.993 1.00 33.62 194 PRO A C 1
ATOM 1454 O O . PRO A 1 194 ? 7.978 27.335 26.983 1.00 33.62 194 PRO A O 1
ATOM 1457 N N . LEU A 1 195 ? 9.543 28.864 27.488 1.00 33.97 195 LEU A N 1
ATOM 1458 C CA . LEU A 1 195 ? 10.216 28.071 28.521 1.00 33.97 195 LEU A CA 1
ATOM 1459 C C . LEU A 1 195 ? 9.556 28.372 29.876 1.00 33.97 195 LEU A C 1
ATOM 1461 O O . LEU A 1 195 ? 9.423 29.551 30.216 1.00 33.97 195 LEU A O 1
ATOM 1465 N N . PRO A 1 196 ? 9.258 27.374 30.721 1.00 35.66 196 PRO A N 1
ATOM 1466 C CA . PRO A 1 196 ? 9.189 27.596 32.156 1.00 35.66 196 PRO A CA 1
ATOM 1467 C C . PRO A 1 196 ? 10.617 27.740 32.701 1.00 35.66 196 PRO A C 1
ATOM 1469 O O . PRO A 1 196 ? 11.450 26.845 32.547 1.00 35.66 196 PRO A O 1
ATOM 1472 N N . ARG A 1 197 ? 10.907 28.883 33.332 1.00 31.44 197 ARG A N 1
ATOM 1473 C CA . ARG A 1 197 ? 12.118 29.087 34.136 1.00 31.44 197 ARG A CA 1
ATOM 1474 C C . ARG A 1 197 ? 11.973 28.412 35.497 1.00 31.44 197 ARG A C 1
ATOM 1476 O O . ARG A 1 197 ? 10.937 28.508 36.146 1.00 31.44 197 ARG A O 1
ATOM 1483 N N . SER A 1 198 ? 13.073 27.801 35.909 1.00 29.64 198 SER A N 1
ATOM 1484 C CA . SER A 1 198 ? 13.386 27.290 37.236 1.00 29.64 198 SER A CA 1
ATOM 1485 C C . SER A 1 198 ? 13.346 28.392 38.300 1.00 29.64 198 SER A C 1
ATOM 1487 O O . SER A 1 198 ? 13.864 29.486 38.072 1.00 29.64 198 SER A O 1
ATOM 1489 N N . THR A 1 199 ? 12.851 28.065 39.493 1.00 30.94 199 THR A N 1
ATOM 1490 C CA . THR A 1 199 ? 13.133 28.819 40.721 1.00 30.94 199 THR A CA 1
ATOM 1491 C C . THR A 1 199 ? 14.012 27.948 41.612 1.00 30.94 199 THR A C 1
ATOM 1493 O O . THR A 1 199 ? 13.597 26.881 42.055 1.00 30.94 199 THR A O 1
ATOM 1496 N N . SER A 1 200 ? 15.250 28.385 41.827 1.00 30.70 200 SER A N 1
ATOM 1497 C CA . SER A 1 200 ? 16.179 27.840 42.815 1.00 30.70 200 SER A CA 1
ATOM 1498 C C . SER A 1 200 ? 15.896 28.447 44.189 1.00 30.70 200 SER A C 1
ATOM 1500 O O . SER A 1 200 ? 15.841 29.671 44.311 1.00 30.70 200 SER A O 1
ATOM 1502 N N . GLY A 1 201 ? 15.796 27.604 45.213 1.00 27.95 201 GLY A N 1
ATOM 1503 C CA . GLY A 1 201 ? 15.770 27.998 46.619 1.00 27.95 201 GLY A CA 1
ATOM 1504 C C . GLY A 1 201 ? 15.804 26.759 47.513 1.00 27.95 201 GLY A C 1
ATOM 1505 O O . GLY A 1 201 ? 14.759 26.212 47.836 1.00 27.95 201 GLY A O 1
ATOM 1506 N N . ASP A 1 202 ? 17.008 26.313 47.858 1.00 31.34 202 ASP A N 1
ATOM 1507 C CA . ASP A 1 202 ? 17.323 25.357 48.939 1.00 31.34 202 ASP A CA 1
ATOM 1508 C C . ASP A 1 202 ? 17.915 26.183 50.117 1.00 31.34 202 ASP A C 1
ATOM 1510 O O . ASP A 1 202 ? 18.213 27.364 49.884 1.00 31.34 202 ASP A O 1
ATOM 1514 N N . PRO A 1 203 ? 18.207 25.657 51.332 1.00 41.31 203 PRO A N 1
ATOM 1515 C CA . PRO A 1 203 ? 18.037 24.288 51.846 1.00 41.31 203 PRO A CA 1
ATOM 1516 C C . PRO A 1 203 ? 17.444 24.212 53.279 1.00 41.31 203 PRO A C 1
ATOM 1518 O O . PRO A 1 203 ? 17.435 25.209 53.995 1.00 41.31 203 PRO A O 1
ATOM 1521 N N . SER A 1 204 ? 17.023 23.024 53.749 1.00 28.11 204 SER A N 1
ATOM 1522 C CA . SER A 1 204 ? 17.392 22.504 55.092 1.00 28.11 204 SER A CA 1
ATOM 1523 C C . SER A 1 204 ? 16.806 21.110 55.404 1.00 28.11 204 SER A C 1
ATOM 1525 O O . SER A 1 204 ? 15.598 20.927 55.499 1.00 28.11 204 SER A O 1
ATOM 1527 N N . GLU A 1 205 ? 17.721 20.158 55.603 1.00 29.58 205 GLU A N 1
ATOM 1528 C CA . GLU A 1 205 ? 17.784 19.110 56.638 1.00 29.58 205 GLU A CA 1
ATOM 1529 C C . GLU A 1 205 ? 16.573 18.231 57.070 1.00 29.58 205 GLU A C 1
ATOM 1531 O O . GLU A 1 205 ? 15.634 18.674 57.721 1.00 29.58 205 GLU A O 1
ATOM 1536 N N . ARG A 1 206 ? 16.830 16.907 56.958 1.00 29.25 206 ARG A N 1
ATOM 1537 C CA . ARG A 1 206 ? 16.777 15.833 57.996 1.00 29.25 206 ARG A CA 1
ATOM 1538 C C . ARG A 1 206 ? 15.702 14.723 57.924 1.00 29.25 206 ARG A C 1
ATOM 1540 O O . ARG A 1 206 ? 14.534 14.921 58.214 1.00 29.25 206 ARG A O 1
ATOM 1547 N N . ARG A 1 207 ? 16.276 13.504 57.838 1.00 27.89 207 ARG A N 1
ATOM 1548 C CA . ARG A 1 207 ? 15.980 12.224 58.537 1.00 27.89 207 ARG A CA 1
ATOM 1549 C C . ARG A 1 207 ? 14.862 11.294 58.026 1.00 27.89 207 ARG A C 1
ATOM 1551 O O . ARG A 1 207 ? 13.698 11.443 58.353 1.00 27.89 207 ARG A O 1
ATOM 1558 N N . SER A 1 208 ? 15.327 10.248 57.332 1.00 28.88 208 SER A N 1
ATOM 1559 C CA . SER A 1 208 ? 15.274 8.805 57.663 1.00 28.88 208 SER A CA 1
ATOM 1560 C C . SER A 1 208 ? 14.029 8.182 58.339 1.00 28.88 208 SER A C 1
ATOM 1562 O O . SER A 1 208 ? 13.687 8.572 59.449 1.00 28.88 208 SER A O 1
ATOM 1564 N N . ILE A 1 209 ? 13.531 7.061 57.773 1.00 31.05 209 ILE A N 1
ATOM 1565 C CA . ILE A 1 209 ? 13.534 5.663 58.311 1.00 31.05 209 ILE A CA 1
ATOM 1566 C C . ILE A 1 209 ? 12.342 4.814 57.768 1.00 31.05 209 ILE A C 1
ATOM 1568 O O . ILE A 1 209 ? 11.195 5.220 57.875 1.00 31.05 209 ILE A O 1
ATOM 1572 N N . ALA A 1 210 ? 12.684 3.602 57.285 1.00 30.31 210 ALA A N 1
ATOM 1573 C CA . ALA A 1 210 ? 11.962 2.305 57.229 1.00 30.31 210 ALA A CA 1
ATOM 1574 C C . ALA A 1 210 ? 10.641 2.086 56.442 1.00 30.31 210 ALA A C 1
ATOM 1576 O O . ALA A 1 210 ? 9.663 2.807 56.583 1.00 30.31 210 ALA A O 1
ATOM 1577 N N . GLY A 1 211 ? 10.618 0.969 55.686 1.00 27.80 211 GLY A N 1
ATOM 1578 C CA . GLY A 1 211 ? 9.414 0.257 55.200 1.00 27.80 211 GLY A CA 1
ATOM 1579 C C . GLY A 1 211 ? 8.748 -0.607 56.297 1.00 27.80 211 GLY A C 1
ATOM 1580 O O . GLY A 1 211 ? 9.008 -0.324 57.466 1.00 27.80 211 GLY A O 1
ATOM 1581 N N . PRO A 1 212 ? 7.963 -1.679 56.001 1.00 40.78 212 PRO A N 1
ATOM 1582 C CA . PRO A 1 212 ? 7.838 -2.444 54.746 1.00 40.78 212 PRO A CA 1
ATOM 1583 C C . PRO A 1 212 ? 6.379 -2.729 54.268 1.00 40.78 212 PRO A C 1
ATOM 1585 O O . PRO A 1 212 ? 5.409 -2.237 54.836 1.00 40.78 212 PRO A O 1
ATOM 1588 N N . ALA A 1 213 ? 6.272 -3.521 53.188 1.00 33.00 213 ALA A N 1
ATOM 1589 C CA . ALA A 1 213 ? 5.069 -4.055 52.518 1.00 33.00 213 ALA A CA 1
ATOM 1590 C C . ALA A 1 213 ? 4.153 -4.925 53.420 1.00 33.00 213 ALA A C 1
ATOM 1592 O O . ALA A 1 213 ? 4.580 -5.296 54.516 1.00 33.00 213 ALA A O 1
ATOM 1593 N N . PRO A 1 214 ? 2.929 -5.296 52.967 1.00 38.41 214 PRO A N 1
ATOM 1594 C CA . PRO A 1 214 ? 2.796 -6.618 52.325 1.00 38.41 214 PRO A CA 1
ATOM 1595 C C . PRO A 1 214 ? 1.671 -6.805 51.265 1.00 38.41 214 PRO A C 1
ATOM 1597 O O . PRO A 1 214 ? 0.712 -6.045 51.169 1.00 38.41 214 PRO A O 1
ATOM 1600 N N . ASP A 1 215 ? 1.844 -7.913 50.539 1.00 28.98 215 ASP A N 1
ATOM 1601 C CA . ASP A 1 215 ? 0.887 -8.915 50.042 1.00 28.98 215 ASP A CA 1
ATOM 1602 C C . ASP A 1 215 ? -0.068 -8.729 48.843 1.00 28.98 215 ASP A C 1
ATOM 1604 O O . ASP A 1 215 ? -0.909 -7.843 48.713 1.00 28.98 215 ASP A O 1
ATOM 1608 N N . SER A 1 216 ? 0.081 -9.743 47.989 1.00 31.09 216 SER A N 1
ATOM 1609 C CA . SER A 1 216 ? -0.602 -10.170 46.775 1.00 31.09 216 SER A CA 1
ATOM 1610 C C . SER A 1 216 ? -2.045 -10.638 46.963 1.00 31.09 216 SER A C 1
ATOM 1612 O O . SER A 1 216 ? -2.308 -11.381 47.903 1.00 31.09 216 SER A O 1
ATOM 1614 N N . VAL A 1 217 ? -2.902 -10.424 45.954 1.00 35.34 217 VAL A N 1
ATOM 1615 C CA . VAL A 1 217 ? -3.947 -11.396 45.564 1.00 35.34 217 VAL A CA 1
ATOM 1616 C C . VAL A 1 217 ? -4.158 -11.357 44.042 1.00 35.34 217 VAL A C 1
ATOM 1618 O O . VAL A 1 217 ? -4.712 -10.405 43.495 1.00 35.34 217 VAL A O 1
ATOM 1621 N N . GLN A 1 218 ? -3.733 -12.425 43.360 1.00 31.48 218 GLN A N 1
ATOM 1622 C CA . GLN A 1 218 ? -4.171 -12.786 42.009 1.00 31.48 218 GLN A CA 1
ATOM 1623 C C . GLN A 1 218 ? -5.658 -13.175 42.029 1.00 31.48 218 GLN A C 1
ATOM 1625 O O . GLN A 1 218 ? -6.093 -13.927 42.900 1.00 31.48 218 GLN A O 1
ATOM 1630 N N . ARG A 1 219 ? -6.433 -12.724 41.036 1.00 29.88 219 ARG A N 1
ATOM 1631 C CA . ARG A 1 219 ? -7.735 -13.319 40.701 1.00 29.88 219 ARG A CA 1
ATOM 1632 C C . ARG A 1 219 ? -7.698 -13.872 39.284 1.00 29.88 219 ARG A C 1
ATOM 1634 O O . ARG A 1 219 ? -7.645 -13.119 38.315 1.00 29.88 219 ARG A O 1
ATOM 1641 N N . ASP A 1 220 ? -7.775 -15.195 39.216 1.00 32.97 220 ASP A N 1
ATOM 1642 C CA . ASP A 1 220 ? -8.144 -15.979 38.045 1.00 32.97 220 ASP A CA 1
ATOM 1643 C C . ASP A 1 220 ? -9.435 -15.458 37.405 1.00 32.97 220 ASP A C 1
ATOM 1645 O O . ASP A 1 220 ? -10.469 -15.318 38.067 1.00 32.97 220 ASP A O 1
ATOM 1649 N N . ARG A 1 221 ? -9.411 -15.245 36.087 1.00 29.59 221 ARG A N 1
ATOM 1650 C CA . ARG A 1 221 ? -10.630 -15.105 35.286 1.00 29.59 221 ARG A CA 1
ATOM 1651 C C . ARG A 1 221 ? -10.518 -15.989 34.047 1.00 29.59 221 ARG A C 1
ATOM 1653 O O . ARG A 1 221 ? -9.831 -15.663 33.086 1.00 29.59 221 ARG A O 1
ATOM 1660 N N . LYS A 1 222 ? -11.198 -17.137 34.110 1.00 32.16 222 LYS A N 1
ATOM 1661 C CA . LYS A 1 222 ? -11.474 -18.024 32.971 1.00 32.16 222 LYS A CA 1
ATOM 1662 C C . LYS A 1 222 ? -12.207 -17.252 31.857 1.00 32.16 222 LYS A C 1
ATOM 1664 O O . LYS A 1 222 ? -13.096 -16.461 32.185 1.00 32.16 222 LYS A O 1
ATOM 1669 N N . PRO A 1 223 ? -11.913 -17.501 30.569 1.00 34.12 223 PRO A N 1
ATOM 1670 C CA . PRO A 1 223 ? -12.696 -16.958 29.466 1.00 34.12 223 PRO A CA 1
ATOM 1671 C C . PRO A 1 223 ? -13.982 -17.775 29.262 1.00 34.12 223 PRO A C 1
ATOM 1673 O O . PRO A 1 223 ? -13.945 -19.002 29.159 1.00 34.12 223 PRO A O 1
ATOM 1676 N N . ASN A 1 224 ? -15.123 -17.083 29.210 1.00 32.50 224 ASN A N 1
ATOM 1677 C CA . ASN A 1 224 ? -16.401 -17.661 28.801 1.00 32.50 224 ASN A CA 1
ATOM 1678 C C . ASN A 1 224 ? -16.416 -17.868 27.282 1.00 32.50 224 ASN A C 1
ATOM 1680 O O . ASN A 1 224 ? -16.137 -16.954 26.511 1.00 32.50 224 ASN A O 1
ATOM 1684 N N . VAL A 1 225 ? -16.774 -19.085 26.889 1.00 36.03 225 VAL A N 1
ATOM 1685 C CA . VAL A 1 225 ? -17.048 -19.522 25.520 1.00 36.03 225 VAL A CA 1
ATOM 1686 C C . VAL A 1 225 ? -18.497 -19.191 25.152 1.00 36.03 225 VAL A C 1
ATOM 1688 O O . VAL A 1 225 ? -19.404 -19.478 25.931 1.00 36.03 225 VAL A O 1
ATOM 1691 N N . GLY A 1 226 ? -18.707 -18.689 23.931 1.00 30.14 226 GLY A N 1
ATOM 1692 C CA . GLY A 1 226 ? -19.957 -18.828 23.168 1.00 30.14 226 GLY A CA 1
ATOM 1693 C C . GLY A 1 226 ? -20.256 -17.645 22.230 1.00 30.14 226 GLY A C 1
ATOM 1694 O O . GLY A 1 226 ? -19.805 -16.540 22.520 1.00 30.14 226 GLY A O 1
ATOM 1695 N N . PRO A 1 227 ? -21.081 -17.805 21.173 1.00 37.06 227 PRO A N 1
ATOM 1696 C CA . PRO A 1 227 ? -21.328 -18.978 20.329 1.00 37.06 227 PRO A CA 1
ATOM 1697 C C . PRO A 1 227 ? -21.034 -18.709 18.830 1.00 37.06 227 PRO A C 1
ATOM 1699 O O . PRO A 1 227 ? -21.050 -17.576 18.356 1.00 37.06 227 PRO A O 1
ATOM 1702 N N . ARG A 1 228 ? -20.807 -19.794 18.072 1.00 39.69 228 ARG A N 1
ATOM 1703 C CA . ARG A 1 228 ? -20.881 -19.829 16.599 1.00 39.69 228 ARG A CA 1
ATOM 1704 C C . ARG A 1 228 ? -22.247 -19.316 16.131 1.00 39.69 228 ARG A C 1
ATOM 1706 O O . ARG A 1 228 ? -23.264 -19.780 16.641 1.00 39.69 228 ARG A O 1
ATOM 1713 N N . ALA A 1 229 ? -22.253 -18.457 15.118 1.00 35.62 229 ALA A N 1
ATOM 1714 C CA . ALA A 1 229 ? -23.428 -18.182 14.303 1.00 35.62 229 ALA A CA 1
ATOM 1715 C C . ALA A 1 229 ? -23.141 -18.651 12.873 1.00 35.62 229 ALA A C 1
ATOM 1717 O O . ALA A 1 229 ? -22.389 -18.022 12.131 1.00 35.62 229 ALA A O 1
ATOM 1718 N N . ASP A 1 230 ? -23.713 -19.805 12.542 1.00 37.38 230 ASP A N 1
ATOM 1719 C CA . ASP A 1 230 ? -23.980 -20.222 11.174 1.00 37.38 230 ASP A CA 1
ATOM 1720 C C . ASP A 1 230 ? -25.095 -19.332 10.581 1.00 37.38 230 ASP A C 1
ATOM 1722 O O . ASP A 1 230 ? -26.054 -18.992 11.279 1.00 37.38 230 ASP A O 1
ATOM 1726 N N . ASN A 1 231 ? -24.969 -19.046 9.278 1.00 34.25 231 ASN A N 1
ATOM 1727 C CA . ASN A 1 231 ? -25.874 -18.357 8.332 1.00 34.25 231 ASN A CA 1
ATOM 1728 C C . ASN A 1 231 ? -25.580 -16.870 8.007 1.00 34.25 231 ASN A C 1
ATOM 1730 O O . ASN A 1 231 ? -25.663 -16.013 8.888 1.00 34.25 231 ASN A O 1
ATOM 1734 N N . PRO A 1 232 ? -25.320 -16.534 6.722 1.00 36.81 232 PRO A N 1
ATOM 1735 C CA . PRO A 1 232 ? -25.220 -15.154 6.248 1.00 36.81 232 PRO A CA 1
ATOM 1736 C C . PRO A 1 232 ? -26.599 -14.595 5.839 1.00 36.81 232 PRO A C 1
ATOM 1738 O O . PRO A 1 232 ? -27.404 -15.335 5.266 1.00 36.81 232 PRO A O 1
ATOM 1741 N N . PRO A 1 233 ? -26.883 -13.293 6.030 1.00 36.84 233 PRO A N 1
ATOM 1742 C CA . PRO A 1 233 ? -27.923 -12.613 5.273 1.00 36.84 233 PRO A CA 1
ATOM 1743 C C . PRO A 1 233 ? -27.379 -12.147 3.916 1.00 36.84 233 PRO A C 1
ATOM 1745 O O . PRO A 1 233 ? -26.239 -11.690 3.804 1.00 36.84 233 PRO A O 1
ATOM 1748 N N . ALA A 1 234 ? -28.230 -12.287 2.903 1.00 44.47 234 ALA A N 1
ATOM 1749 C CA . ALA A 1 234 ? -28.066 -11.768 1.553 1.00 44.47 234 ALA A CA 1
ATOM 1750 C C . ALA A 1 234 ? -27.846 -10.240 1.542 1.00 44.47 234 ALA A C 1
ATOM 1752 O O . ALA A 1 234 ? -28.197 -9.560 2.502 1.00 44.47 234 ALA A O 1
ATOM 1753 N N . ASP A 1 235 ? -27.282 -9.740 0.438 1.00 42.06 235 ASP A N 1
ATOM 1754 C CA . ASP A 1 235 ? -26.929 -8.335 0.136 1.00 42.06 235 ASP A CA 1
AT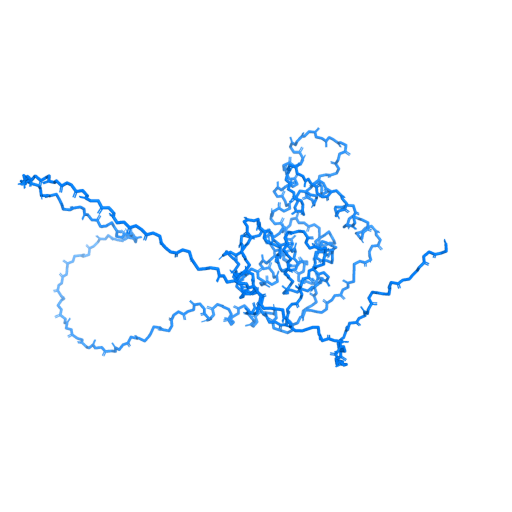OM 1755 C C . ASP A 1 235 ? -25.474 -7.933 0.427 1.00 42.06 235 ASP A C 1
ATOM 1757 O O . ASP A 1 235 ? -25.153 -6.819 0.845 1.00 42.06 235 ASP A O 1
ATOM 1761 N N . GLY A 1 236 ? -24.555 -8.852 0.135 1.00 35.59 236 GLY A N 1
ATOM 1762 C CA . GLY A 1 236 ? -23.160 -8.528 -0.131 1.00 35.59 236 GLY A CA 1
ATOM 1763 C C . GLY A 1 236 ? -22.895 -8.484 -1.637 1.00 35.59 236 GLY A C 1
ATOM 1764 O O . GLY A 1 236 ? -23.086 -9.489 -2.314 1.00 35.59 236 GLY A O 1
ATOM 1765 N N . LEU A 1 237 ? -22.396 -7.357 -2.150 1.00 45.34 237 LEU A N 1
ATOM 1766 C CA . LEU A 1 237 ? -21.830 -7.189 -3.502 1.00 45.34 237 LEU A CA 1
ATOM 1767 C C . LEU A 1 237 ? -20.499 -7.960 -3.688 1.00 45.34 237 LEU A C 1
ATOM 1769 O O . LEU A 1 237 ? -19.585 -7.509 -4.368 1.00 45.34 237 LEU A O 1
ATOM 1773 N N . PHE A 1 238 ? -20.359 -9.131 -3.065 1.00 44.75 238 PHE A N 1
ATOM 1774 C CA . PHE A 1 238 ? -19.112 -9.885 -3.036 1.00 44.75 238 PHE A CA 1
ATOM 1775 C C . PHE A 1 238 ? -19.162 -11.031 -4.040 1.00 44.75 238 PHE A C 1
ATOM 1777 O O . PHE A 1 238 ? -19.915 -11.993 -3.880 1.00 44.75 238 PHE A O 1
ATOM 1784 N N . VAL A 1 239 ? -18.294 -10.972 -5.050 1.00 36.62 239 VAL A N 1
ATOM 1785 C CA . VAL A 1 239 ? -17.894 -12.179 -5.772 1.00 36.62 239 VAL A CA 1
ATOM 1786 C C . VAL A 1 239 ? -17.147 -13.063 -4.777 1.00 36.62 239 VAL A C 1
ATOM 1788 O O . VAL A 1 239 ? -16.061 -12.723 -4.310 1.00 36.62 239 VAL A O 1
ATOM 1791 N N . ALA A 1 240 ? -17.736 -14.207 -4.433 1.00 34.53 240 ALA A N 1
ATOM 1792 C CA . ALA A 1 240 ? -17.040 -15.235 -3.680 1.00 34.53 240 ALA A CA 1
ATOM 1793 C C . ALA A 1 240 ? -15.815 -15.702 -4.483 1.00 34.53 240 ALA A C 1
ATOM 1795 O O . ALA A 1 240 ? -15.948 -16.118 -5.636 1.00 34.53 240 ALA A O 1
ATOM 1796 N N . ARG A 1 241 ? -14.622 -15.688 -3.874 1.00 44.22 241 ARG A N 1
ATOM 1797 C CA . ARG A 1 241 ? -13.477 -16.448 -4.393 1.00 44.22 241 ARG A CA 1
ATOM 1798 C C . ARG A 1 241 ? -13.869 -17.924 -4.396 1.00 44.22 241 ARG A C 1
ATOM 1800 O O . ARG A 1 241 ? -13.903 -18.570 -3.350 1.00 44.22 241 ARG A O 1
ATOM 1807 N N . SER A 1 242 ? -14.209 -18.454 -5.567 1.00 33.62 242 SER A N 1
ATOM 1808 C CA . SER A 1 242 ? -14.506 -19.869 -5.745 1.00 33.62 242 SER A CA 1
ATOM 1809 C C . SER A 1 242 ? -13.267 -20.692 -5.400 1.00 33.62 242 SER A C 1
ATOM 1811 O O . SER A 1 242 ? -12.276 -20.686 -6.127 1.00 33.62 242 SER A O 1
ATOM 1813 N N . SER A 1 243 ? -13.327 -21.419 -4.292 1.00 46.88 243 SER A N 1
ATOM 1814 C CA . SER A 1 243 ? -12.402 -22.502 -3.988 1.00 46.88 243 SER A CA 1
ATOM 1815 C C . SER A 1 243 ? -12.914 -23.784 -4.648 1.00 46.88 243 SER A C 1
ATOM 1817 O O . SER A 1 243 ? -13.921 -24.342 -4.223 1.00 46.88 243 SER A O 1
ATOM 1819 N N . ARG A 1 244 ? -12.244 -24.251 -5.710 1.00 37.16 244 ARG A N 1
ATOM 1820 C CA . ARG A 1 244 ? -12.268 -25.639 -6.232 1.00 37.16 244 ARG A CA 1
ATOM 1821 C C . ARG A 1 244 ? -11.387 -25.713 -7.482 1.00 37.16 244 ARG A C 1
ATOM 1823 O O . ARG A 1 244 ? -11.432 -24.794 -8.283 1.00 37.16 244 ARG A O 1
ATOM 1830 N N . ARG A 1 245 ? -10.670 -26.787 -7.800 1.00 34.62 245 ARG A N 1
ATOM 1831 C CA . ARG A 1 245 ? -10.207 -28.018 -7.130 1.00 34.62 245 ARG A CA 1
ATOM 1832 C C . ARG A 1 245 ? -9.286 -28.641 -8.191 1.00 34.62 245 ARG A C 1
ATOM 1834 O O . ARG A 1 245 ? -9.709 -28.721 -9.343 1.00 34.62 245 ARG A O 1
ATOM 1841 N N . GLU A 1 246 ? -8.079 -29.054 -7.825 1.00 38.84 246 GLU A N 1
ATOM 1842 C CA . GLU A 1 246 ? -7.296 -29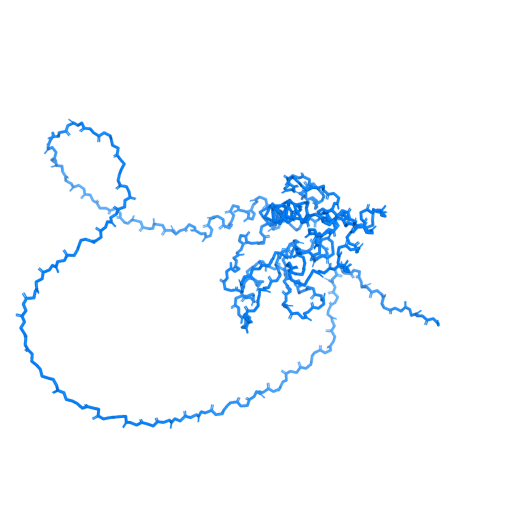.988 -8.646 1.00 38.84 246 GLU A CA 1
ATOM 1843 C C . GLU A 1 246 ? -8.075 -31.303 -8.834 1.00 38.84 246 GLU A C 1
ATOM 1845 O O . GLU A 1 246 ? -8.800 -31.718 -7.917 1.00 38.84 246 GLU A O 1
ATOM 1850 N N . PRO A 1 247 ? -7.937 -31.967 -9.989 1.00 49.44 247 PRO A N 1
ATOM 1851 C CA . PRO A 1 247 ? -7.786 -33.412 -10.047 1.00 49.44 247 PRO A CA 1
ATOM 1852 C C . PRO A 1 247 ? -6.342 -33.843 -9.746 1.00 49.44 247 PRO A C 1
ATOM 1854 O O . PRO A 1 247 ? -5.407 -33.181 -10.248 1.00 49.44 247 PRO A O 1
#

Radius of gyration: 27.05 Å; chains: 1; bounding box: 53×87×76 Å

Foldseek 3Di:
DWPLVLLVVQLPQDDSLLLLLLLCCQQVQALFWKADPPDPHTDGDPDLVVSLVVLLPDPDPFFIFGGSNGAGHRSNPDDSQCSQSRSVNNVLSVQLNVQLVVQVVVPPPPDRSSLRSQQCRVPNNVGGNSVRSVSSVVCSVVVVRDMDDDPPCNDPVVVVVRVVVPDPPPPDDDDDDDDDDDDDDDDDDDDPDDDDDDDDDDDDDDDDDDDDDDDDDDDDDDDDDDDDDPDDDDDDPDDPPDDDDDD

pLDDT: mean 72.42, std 27.39, range [27.8, 98.31]